Protein AF-A0A1R2BF36-F1 (afdb_monomer_lite)

InterPro domains:
  IPR012336 Thioredoxin-like fold [PF13905] (25-119)
  IPR013766 Thioredoxin domain [PS51352] (1-145)
  IPR036249 Thioredoxin-like superfamily [SSF52833] (6-122)

Secondary structure (DSSP, 8-state):
-HHHHTTPEEEETTEEEEHHHHTTSSEEEEEEE-TT-HHHHHHHHHHHHHHHHHTSSS--EEEEEEE--SSHHHHHHHHTT-SSEE--GGGHHHHHHHHHHTT--SSSEEEEE-TTS-EEES-HHHHHHHHGGGHHHHHHHHHH-S-----PPPPP-----------PPPPTT-B-TTSPBPEEES-HHHHHHHHHS---EE-TTT--EESS-EEEETTTTEEE-HHHHHHHHHSEE--SS--B-TTSPBPEEETTHHHHHHHHHS-SEEEBTTT--EEES-EEEETTTTEEE-HHHHHHHHHHGGGGGGSB-TTSPBPEEETTHHHHHHHHHS-S-EE-TTT--EE--S-EEE-SSSS-EE-HHHHHHHHHHTT-

pLDDT: mean 82.1, std 14.83, range [27.53, 98.31]

Radius of gyration: 24.71 Å; chains: 1; bounding box: 60×62×64 Å

Structure (mmCIF, N/CA/C/O backbone):
data_AF-A0A1R2BF36-F1
#
_entry.id   AF-A0A1R2BF36-F1
#
loop_
_atom_site.group_PDB
_atom_site.id
_atom_site.type_symbol
_atom_site.label_atom_id
_atom_site.label_alt_id
_atom_site.label_comp_id
_atom_site.label_asym_id
_atom_site.label_entity_id
_atom_site.label_seq_id
_atom_site.pdbx_PDB_ins_code
_atom_site.Cartn_x
_atom_site.Cartn_y
_atom_site.Cartn_z
_atom_site.occupancy
_atom_site.B_iso_or_equiv
_atom_site.auth_seq_id
_atom_site.auth_comp_id
_atom_site.auth_asym_id
_atom_site.auth_atom_id
_atom_site.pdbx_PDB_model_num
ATOM 1 N N . MET A 1 1 ? -17.066 10.406 21.889 1.00 80.62 1 MET A N 1
ATOM 2 C CA . MET A 1 1 ? -16.572 9.068 22.304 1.00 80.62 1 MET A CA 1
ATOM 3 C C . MET A 1 1 ? -17.564 7.944 22.048 1.00 80.62 1 MET A C 1
ATOM 5 O O . MET A 1 1 ? -17.141 6.925 21.523 1.00 80.62 1 MET A O 1
ATOM 9 N N . GLN A 1 2 ? -18.854 8.120 22.344 1.00 81.75 2 GLN A N 1
ATOM 10 C CA . GLN A 1 2 ? -19.883 7.108 22.057 1.00 81.75 2 GLN A CA 1
ATOM 11 C C . GLN A 1 2 ? -20.022 6.800 20.552 1.00 81.75 2 GLN A C 1
ATOM 13 O O . GLN A 1 2 ? -20.210 5.658 20.176 1.00 81.75 2 GLN A O 1
ATOM 18 N N . GLU A 1 3 ? -19.789 7.778 19.669 1.00 74.69 3 GLU A N 1
ATOM 19 C CA . GLU A 1 3 ? -19.689 7.534 18.214 1.00 74.69 3 GLU A CA 1
ATOM 20 C C . GLU A 1 3 ? -18.468 6.691 17.801 1.00 74.69 3 GLU A C 1
ATOM 22 O O . GLU A 1 3 ? -18.474 6.092 16.732 1.00 74.69 3 GLU A O 1
ATOM 27 N N . VAL A 1 4 ? -17.414 6.651 18.626 1.00 76.88 4 VAL A N 1
ATOM 28 C CA . VAL A 1 4 ? -16.172 5.917 18.327 1.00 76.88 4 VAL A CA 1
ATOM 29 C C . VAL A 1 4 ? -16.249 4.485 18.855 1.00 76.88 4 VAL A C 1
ATOM 31 O O . VAL A 1 4 ? -15.912 3.554 18.136 1.00 76.88 4 VAL A O 1
ATOM 34 N N . PHE A 1 5 ? -16.700 4.300 20.098 1.00 83.19 5 PHE A N 1
ATOM 35 C CA . PHE A 1 5 ? -16.707 2.992 20.770 1.00 83.19 5 PHE A CA 1
ATOM 36 C C . PHE A 1 5 ? -18.105 2.374 20.937 1.00 83.19 5 PHE A C 1
ATOM 38 O O . PHE A 1 5 ? -18.222 1.261 21.442 1.00 83.19 5 PHE A O 1
ATOM 45 N N . GLY A 1 6 ? -19.170 3.071 20.536 1.00 83.19 6 GLY A N 1
ATOM 46 C CA . GLY A 1 6 ? -20.541 2.674 20.852 1.00 83.19 6 GLY A CA 1
ATOM 47 C C . GLY A 1 6 ? -20.827 2.734 22.356 1.00 83.19 6 GLY A C 1
ATOM 48 O O . GLY A 1 6 ? -20.253 3.552 23.080 1.00 83.19 6 GLY A O 1
ATOM 49 N N . ASP A 1 7 ? -21.700 1.836 22.812 1.00 82.31 7 ASP A N 1
ATOM 50 C CA . ASP A 1 7 ? -22.064 1.646 24.225 1.00 82.31 7 ASP A CA 1
ATOM 51 C C . ASP A 1 7 ? -21.157 0.635 24.956 1.00 82.31 7 ASP A C 1
ATOM 53 O O . ASP A 1 7 ? -21.493 0.172 26.045 1.00 82.31 7 ASP A O 1
ATOM 57 N N . GLU A 1 8 ? -20.020 0.265 24.358 1.00 85.44 8 GLU A N 1
ATOM 58 C CA . GLU A 1 8 ? -19.093 -0.715 24.929 1.00 85.44 8 GLU A CA 1
ATOM 59 C C . GLU A 1 8 ? -18.432 -0.191 26.215 1.00 85.44 8 GLU A C 1
ATOM 61 O O . GLU A 1 8 ? -18.053 0.980 26.301 1.00 85.44 8 GLU A O 1
ATOM 66 N N . ASN A 1 9 ? -18.236 -1.060 27.209 1.00 89.56 9 ASN A N 1
ATOM 67 C CA . ASN A 1 9 ? -17.409 -0.733 28.371 1.00 89.56 9 ASN A CA 1
ATOM 68 C C . ASN A 1 9 ? -15.960 -1.132 28.087 1.00 89.56 9 ASN A C 1
ATOM 70 O O . ASN A 1 9 ? -15.680 -2.240 27.638 1.00 89.56 9 ASN A O 1
ATOM 74 N N . LEU A 1 10 ? -15.012 -0.244 28.383 1.00 95.00 10 LEU A N 1
ATOM 75 C CA . LEU A 1 10 ? -13.596 -0.586 28.301 1.00 95.00 10 LEU A CA 1
ATOM 76 C C . LEU A 1 10 ? -13.162 -1.332 29.563 1.00 95.00 10 LEU A C 1
ATOM 78 O O . LEU A 1 10 ? -13.678 -1.088 30.653 1.00 95.00 10 LEU A O 1
ATOM 82 N N . ILE A 1 11 ? -12.162 -2.197 29.432 1.00 95.88 11 ILE A N 1
ATOM 83 C CA . ILE A 1 11 ? -11.534 -2.878 30.568 1.00 95.88 11 ILE A CA 1
ATOM 84 C C . ILE A 1 11 ? -10.255 -2.158 30.992 1.00 95.88 11 ILE A C 1
ATOM 86 O O . ILE A 1 11 ? -9.569 -1.533 30.190 1.00 95.88 11 ILE A O 1
ATOM 90 N N . THR A 1 12 ? -9.931 -2.253 32.273 1.00 95.06 12 THR A N 1
ATOM 91 C CA . THR A 1 12 ? -8.694 -1.778 32.902 1.00 95.06 12 THR A CA 1
ATOM 92 C C . THR A 1 12 ? -8.139 -2.896 33.780 1.00 95.06 12 THR A C 1
ATOM 94 O O . THR A 1 12 ? -8.893 -3.762 34.223 1.00 95.06 12 THR A O 1
ATOM 97 N N . ASN A 1 13 ? -6.854 -2.846 34.132 1.00 90.69 13 ASN A N 1
ATOM 98 C CA . ASN A 1 13 ? -6.271 -3.821 35.065 1.00 90.69 13 ASN A CA 1
ATOM 99 C C . ASN A 1 13 ? -6.886 -3.785 36.485 1.00 90.69 13 ASN A C 1
ATOM 101 O O . ASN A 1 13 ? -6.589 -4.648 37.304 1.00 90.69 13 ASN A O 1
ATOM 105 N N . THR A 1 14 ? -7.747 -2.807 36.795 1.00 89.31 14 THR A N 1
ATOM 106 C CA . THR A 1 14 ? -8.406 -2.655 38.105 1.00 89.31 14 THR A CA 1
ATOM 107 C C . THR A 1 14 ? -9.937 -2.726 38.049 1.00 89.31 14 THR A C 1
ATOM 109 O O . THR A 1 14 ? -10.586 -2.463 39.059 1.00 89.31 14 THR A O 1
ATOM 112 N N . GLY A 1 15 ? -10.533 -3.035 36.893 1.00 91.44 15 GLY A N 1
ATOM 113 C CA . GLY A 1 15 ? -11.988 -3.043 36.700 1.00 91.44 15 GLY A CA 1
ATOM 114 C C . GLY A 1 15 ? -12.401 -2.501 35.334 1.00 91.44 15 GLY A C 1
ATOM 115 O O . GLY A 1 15 ? -11.681 -2.665 34.356 1.00 91.44 15 GLY A O 1
ATOM 116 N N . GLU A 1 16 ? -13.536 -1.815 35.254 1.00 92.50 16 GLU A N 1
ATOM 117 C CA . GLU A 1 16 ? -14.079 -1.282 33.998 1.00 92.50 16 GLU A CA 1
ATOM 118 C C . GLU A 1 16 ? -14.000 0.249 33.937 1.00 92.50 16 GLU A C 1
ATOM 120 O O . GLU A 1 16 ? -14.067 0.939 34.957 1.00 92.50 16 GLU A O 1
ATOM 125 N N . LEU A 1 17 ? -13.898 0.785 32.720 1.00 92.12 17 LEU A N 1
ATOM 126 C CA . LEU A 1 17 ? -13.953 2.209 32.414 1.00 92.12 17 LEU A CA 1
ATOM 127 C C . LEU A 1 17 ? -15.080 2.466 31.411 1.00 92.12 17 LEU A C 1
ATOM 129 O O . LEU A 1 17 ? -15.080 1.942 30.297 1.00 92.12 17 LEU A O 1
ATOM 133 N N . LYS A 1 18 ? -16.028 3.330 31.779 1.00 92.06 18 LYS A N 1
ATOM 134 C CA . LYS A 1 18 ? -17.110 3.725 30.871 1.00 92.06 18 LYS A CA 1
ATOM 135 C C . LYS A 1 18 ? -16.559 4.625 29.768 1.00 92.06 18 LYS A C 1
ATOM 137 O O . LYS A 1 18 ? -15.831 5.575 30.051 1.00 92.06 18 LYS A O 1
ATOM 142 N N . VAL A 1 19 ? -16.982 4.415 28.521 1.00 88.62 19 VAL A N 1
ATOM 143 C CA . VAL A 1 19 ? -16.569 5.246 27.369 1.00 88.62 19 VAL A CA 1
ATOM 144 C C . VAL A 1 19 ? -16.851 6.736 27.585 1.00 88.62 19 VAL A C 1
ATOM 146 O O . VAL A 1 19 ? -16.070 7.584 27.155 1.00 88.62 19 VAL A O 1
ATOM 149 N N . ALA A 1 20 ? -17.923 7.082 28.305 1.00 87.00 20 ALA A N 1
ATOM 150 C CA . ALA A 1 20 ? -18.223 8.468 28.663 1.00 87.00 20 ALA A CA 1
ATOM 151 C C . ALA A 1 20 ? -17.092 9.132 29.477 1.00 87.00 20 ALA A C 1
ATOM 153 O O . ALA A 1 20 ? -16.795 10.311 29.264 1.00 87.00 20 ALA A O 1
ATOM 154 N N . ASP A 1 21 ? -16.417 8.372 30.347 1.00 89.44 21 ASP A N 1
ATOM 155 C CA . ASP A 1 21 ? -15.336 8.861 31.206 1.00 89.44 21 ASP A CA 1
ATOM 156 C C . ASP A 1 21 ? -14.042 9.149 30.435 1.00 89.44 21 ASP A C 1
ATOM 158 O O . ASP A 1 21 ? -13.232 9.951 30.902 1.00 89.44 21 ASP A O 1
ATOM 162 N N . LEU A 1 22 ? -13.868 8.597 29.225 1.00 88.50 22 LEU A N 1
ATOM 163 C CA . LEU A 1 22 ? -12.751 8.959 28.343 1.00 88.50 22 LEU A CA 1
ATOM 164 C C . LEU A 1 22 ? -12.736 10.458 28.036 1.00 88.50 22 LEU A C 1
ATOM 166 O O . LEU A 1 22 ? -11.665 11.053 27.924 1.00 88.50 22 LEU A O 1
ATOM 170 N N . SER A 1 23 ? -13.916 11.079 27.965 1.00 84.19 23 SER A N 1
ATOM 171 C CA . SER A 1 23 ? -14.084 12.496 27.628 1.00 84.19 23 SER A CA 1
ATOM 172 C C . SER A 1 23 ? -13.506 13.449 28.682 1.00 84.19 23 SER A C 1
ATOM 174 O O . SER A 1 23 ? -13.351 14.635 28.401 1.00 84.19 23 SER A O 1
ATOM 176 N N . LYS A 1 24 ? -13.179 12.946 29.883 1.00 86.75 24 LYS A N 1
ATOM 177 C CA . LYS A 1 24 ? -12.515 13.707 30.956 1.00 86.75 24 LYS A CA 1
ATOM 178 C C . LYS A 1 24 ? -11.027 13.949 30.675 1.00 86.75 24 LYS A C 1
ATOM 180 O O . LYS A 1 24 ? -10.422 14.799 31.322 1.00 86.75 24 LYS A O 1
ATOM 185 N N . ASN A 1 25 ? -10.437 13.209 29.735 1.00 88.75 25 ASN A N 1
ATOM 186 C CA . ASN A 1 25 ? -9.032 13.343 29.358 1.00 88.75 25 ASN A CA 1
ATOM 187 C C . ASN A 1 25 ? -8.884 14.375 28.235 1.00 88.75 25 ASN A C 1
ATOM 189 O O . ASN A 1 25 ? -9.739 14.476 27.353 1.00 88.75 25 ASN A O 1
ATOM 193 N N . LYS A 1 26 ? -7.780 15.130 28.247 1.00 85.06 26 LYS A N 1
ATOM 194 C CA . LYS A 1 26 ? -7.520 16.166 27.233 1.00 85.06 26 LYS A CA 1
ATOM 195 C C . LYS A 1 26 ? -7.239 15.556 25.864 1.00 85.06 26 LYS A C 1
ATOM 197 O O . LYS A 1 26 ? -7.651 16.099 24.842 1.00 85.06 26 LYS A O 1
ATOM 202 N N . VAL A 1 27 ? -6.538 14.428 25.861 1.00 92.62 27 VAL A N 1
ATOM 203 C CA . VAL A 1 27 ? -6.178 13.672 24.662 1.00 92.62 27 VAL A CA 1
ATOM 204 C C . VAL A 1 27 ? -6.366 12.182 24.917 1.00 92.62 27 VAL A C 1
ATOM 206 O O . VAL A 1 27 ? -6.165 11.699 26.035 1.00 92.62 27 VAL A O 1
ATOM 209 N N . ILE A 1 28 ? -6.767 11.456 23.878 1.00 96.06 28 ILE A N 1
ATOM 210 C CA . ILE A 1 28 ? -6.988 10.011 23.927 1.00 96.06 28 ILE A CA 1
ATOM 211 C C . ILE A 1 28 ? -6.130 9.366 22.839 1.00 96.06 28 ILE A C 1
ATOM 213 O O . ILE A 1 28 ? -6.167 9.793 21.686 1.00 96.06 28 ILE A O 1
ATOM 217 N N . GLY A 1 29 ? -5.344 8.355 23.197 1.00 97.12 29 GLY A N 1
ATOM 218 C CA . GLY A 1 29 ? -4.545 7.569 22.261 1.00 97.12 29 GLY A CA 1
ATOM 219 C C . GLY A 1 29 ? -5.202 6.227 21.954 1.00 97.12 29 GLY A C 1
ATOM 220 O O . GLY A 1 29 ? -5.371 5.410 22.849 1.00 97.12 29 GLY A O 1
ATOM 221 N N . LEU A 1 30 ? -5.533 5.965 20.696 1.00 97.38 30 LEU A N 1
ATOM 222 C CA . LEU A 1 30 ? -5.963 4.654 20.218 1.00 97.38 30 LEU A CA 1
ATOM 223 C C . LEU A 1 30 ? -4.724 3.849 19.835 1.00 97.38 30 LEU A C 1
ATOM 225 O O . LEU A 1 30 ? -4.050 4.176 18.854 1.00 97.38 30 LEU A O 1
ATOM 229 N N . TYR A 1 31 ? -4.394 2.835 20.632 1.00 98.31 31 TYR A N 1
ATOM 230 C CA . TYR A 1 31 ? -3.171 2.061 20.470 1.00 98.31 31 TYR A CA 1
ATOM 231 C C . TYR A 1 31 ? -3.459 0.683 19.875 1.00 98.31 31 TYR A C 1
ATOM 233 O O . TYR A 1 31 ? -3.862 -0.243 20.575 1.00 98.31 31 TYR A O 1
ATOM 241 N N . PHE A 1 32 ? -3.219 0.553 18.574 1.00 95.88 32 PHE A N 1
ATOM 242 C CA . PHE A 1 32 ? -3.394 -0.677 17.812 1.00 95.88 32 PHE A CA 1
ATOM 243 C C . PHE A 1 32 ? -2.114 -1.499 17.877 1.00 95.88 32 PHE A C 1
ATOM 245 O O . PHE A 1 32 ? -1.063 -1.078 17.377 1.00 95.88 32 PHE A O 1
ATOM 252 N N . THR A 1 33 ? -2.177 -2.664 18.516 1.00 94.88 33 THR A N 1
ATOM 253 C CA . THR A 1 33 ? -0.985 -3.475 18.768 1.00 94.88 33 THR A CA 1
ATOM 254 C C . THR A 1 33 ? -1.318 -4.949 18.976 1.00 94.88 33 THR A C 1
ATOM 256 O O . THR A 1 33 ? -2.483 -5.324 19.082 1.00 94.88 33 THR A O 1
ATOM 259 N N . ALA A 1 34 ? -0.291 -5.796 19.017 1.00 89.94 34 ALA A N 1
ATOM 260 C CA . ALA A 1 34 ? -0.432 -7.207 19.354 1.00 89.94 34 ALA A CA 1
ATOM 261 C C . ALA A 1 34 ? 0.842 -7.741 20.008 1.00 89.94 34 ALA A C 1
ATOM 263 O O . ALA A 1 34 ? 1.951 -7.349 19.630 1.00 89.94 34 ALA A O 1
ATOM 264 N N . HIS A 1 35 ? 0.704 -8.678 20.939 1.00 86.19 35 HIS A N 1
ATOM 265 C CA . HIS A 1 35 ? 1.839 -9.269 21.638 1.00 86.19 35 HIS A CA 1
ATOM 266 C C . HIS A 1 35 ? 2.760 -10.037 20.688 1.00 86.19 35 HIS A C 1
ATOM 268 O O . HIS A 1 35 ? 3.984 -9.938 20.778 1.00 86.19 35 HIS A O 1
ATOM 274 N N . TRP A 1 36 ? 2.193 -10.769 19.724 1.00 79.44 36 TRP A N 1
ATOM 275 C CA . TRP A 1 36 ? 2.966 -11.563 18.760 1.00 79.44 36 TRP A CA 1
ATOM 276 C C . TRP A 1 36 ? 3.844 -10.702 17.835 1.00 79.44 36 TRP A C 1
ATOM 278 O O . TRP A 1 36 ? 4.826 -11.197 17.278 1.00 79.44 36 TRP A O 1
ATOM 288 N N . CYS A 1 37 ? 3.548 -9.406 17.709 1.00 72.75 37 CYS A N 1
ATOM 289 C CA . CYS A 1 37 ? 4.240 -8.463 16.837 1.00 72.75 37 CYS A CA 1
ATOM 290 C C . CYS A 1 37 ? 5.563 -7.963 17.471 1.00 72.75 37 CYS A C 1
ATOM 292 O O . CYS A 1 37 ? 5.554 -7.265 18.485 1.00 72.75 37 CYS A O 1
ATOM 294 N N . PRO A 1 38 ? 6.742 -8.256 16.885 1.00 68.38 38 PRO A N 1
ATOM 295 C CA . PRO A 1 38 ? 8.023 -7.819 17.447 1.00 68.38 38 PRO A CA 1
ATOM 296 C C . PRO A 1 38 ? 8.196 -6.295 17.605 1.00 68.38 38 PRO A C 1
ATOM 298 O O . PRO A 1 38 ? 8.570 -5.876 18.701 1.00 68.38 38 PRO A O 1
ATOM 301 N N . PRO A 1 39 ? 7.899 -5.436 16.600 1.00 60.94 39 PRO A N 1
ATOM 302 C CA . PRO A 1 39 ? 8.053 -3.989 16.779 1.00 60.94 39 PRO A CA 1
ATOM 303 C C . PRO A 1 39 ? 7.079 -3.415 17.821 1.00 60.94 39 PRO A C 1
ATOM 305 O O . PRO A 1 39 ? 7.366 -2.378 18.418 1.00 60.94 39 PRO A O 1
ATOM 308 N N . CYS A 1 40 ? 5.960 -4.099 18.077 1.00 80.31 40 CYS A N 1
ATOM 309 C CA . CYS A 1 40 ? 4.990 -3.760 19.113 1.00 80.31 40 CYS A CA 1
ATOM 310 C C . CYS A 1 40 ? 5.592 -3.902 20.513 1.00 80.31 40 CYS A C 1
ATOM 312 O O . CYS A 1 40 ? 5.573 -2.953 21.298 1.00 80.31 40 CYS A O 1
ATOM 314 N N . ARG A 1 41 ? 6.229 -5.047 20.789 1.00 85.44 41 ARG A N 1
ATOM 315 C CA . ARG A 1 41 ? 6.920 -5.300 22.063 1.00 85.44 41 ARG A CA 1
ATOM 316 C C . ARG A 1 41 ? 8.063 -4.317 22.327 1.00 85.44 41 ARG A C 1
ATOM 318 O O . ARG A 1 41 ? 8.342 -4.018 23.479 1.00 85.44 41 ARG A O 1
ATOM 325 N N . THR A 1 42 ? 8.687 -3.764 21.286 1.00 82.62 42 THR A N 1
ATOM 326 C CA . THR A 1 42 ? 9.702 -2.706 21.440 1.00 82.62 42 THR A CA 1
ATOM 327 C C . THR A 1 42 ? 9.092 -1.334 21.742 1.00 82.62 42 THR A C 1
ATOM 329 O O . THR A 1 42 ? 9.672 -0.557 22.497 1.00 82.62 42 THR A O 1
ATOM 332 N N . PHE A 1 43 ? 7.938 -1.005 21.158 1.00 88.81 43 PHE A N 1
ATOM 333 C CA . PHE A 1 43 ? 7.319 0.312 21.324 1.00 88.81 43 PHE A CA 1
ATOM 334 C C . PHE A 1 43 ? 6.548 0.456 22.646 1.00 88.81 43 PHE A C 1
ATOM 336 O O . PHE A 1 43 ? 6.634 1.505 23.287 1.00 88.81 43 PHE A O 1
ATOM 343 N N . THR A 1 44 ? 5.847 -0.592 23.086 1.00 93.50 44 THR A N 1
ATOM 344 C CA . THR A 1 44 ? 4.991 -0.563 24.286 1.00 93.50 44 THR A CA 1
ATOM 345 C C . THR A 1 44 ? 5.706 -0.073 25.552 1.00 93.50 44 THR A C 1
ATOM 347 O O . THR A 1 44 ? 5.173 0.843 26.178 1.00 93.50 44 THR A O 1
ATOM 350 N N . PRO A 1 45 ? 6.921 -0.536 25.915 1.00 93.19 45 PRO A N 1
ATOM 351 C CA . PRO A 1 45 ? 7.620 -0.037 27.104 1.00 93.19 45 PRO A CA 1
ATOM 352 C C . PRO A 1 45 ? 7.870 1.477 27.078 1.00 93.19 45 PRO A C 1
ATOM 354 O O . PRO A 1 45 ? 7.741 2.159 28.096 1.00 93.19 45 PRO A O 1
ATOM 357 N N . ARG A 1 46 ? 8.173 2.035 25.898 1.00 91.75 46 ARG A N 1
ATOM 358 C CA . ARG A 1 46 ? 8.376 3.480 25.728 1.00 91.75 46 ARG A CA 1
ATOM 359 C C . ARG A 1 46 ? 7.069 4.248 25.904 1.00 91.75 46 ARG A C 1
ATOM 361 O O . ARG A 1 46 ? 7.060 5.294 26.550 1.00 91.75 46 ARG A O 1
ATOM 368 N N . LEU A 1 47 ? 5.973 3.717 25.363 1.00 95.38 47 LEU A N 1
ATOM 369 C CA . LEU A 1 47 ? 4.649 4.310 25.520 1.00 95.38 47 LEU A CA 1
ATOM 370 C C . LEU A 1 47 ? 4.167 4.248 26.980 1.00 95.38 47 LEU A C 1
ATOM 372 O O . LEU A 1 47 ? 3.617 5.227 27.478 1.00 95.38 47 LEU A O 1
ATOM 376 N N . ILE A 1 48 ? 4.453 3.156 27.699 1.00 96.06 48 ILE A N 1
ATOM 377 C CA . ILE A 1 48 ? 4.187 3.025 29.142 1.00 96.06 48 ILE A CA 1
ATOM 378 C C . ILE A 1 48 ? 4.920 4.117 29.926 1.00 96.06 48 ILE A C 1
ATOM 380 O O . ILE A 1 48 ? 4.314 4.783 30.767 1.00 96.06 48 ILE A O 1
ATOM 384 N N . GLN A 1 49 ? 6.212 4.328 29.649 1.00 93.12 49 GLN A N 1
ATOM 385 C CA . GLN A 1 49 ? 6.992 5.359 30.335 1.00 93.12 49 GLN A CA 1
ATOM 386 C C . GLN A 1 49 ? 6.431 6.761 30.070 1.00 93.12 49 GLN A C 1
ATOM 388 O O . GLN A 1 49 ? 6.296 7.556 31.001 1.00 93.12 49 GLN A O 1
ATOM 393 N N . LEU A 1 50 ? 6.069 7.051 28.817 1.00 94.12 50 LEU A N 1
ATOM 394 C CA . LEU A 1 50 ? 5.435 8.310 28.442 1.00 94.12 50 LEU A CA 1
ATOM 395 C C . LEU A 1 50 ? 4.133 8.534 29.217 1.00 94.12 50 LEU A C 1
ATOM 397 O O . LEU A 1 50 ? 3.955 9.588 29.823 1.00 94.12 50 LEU A O 1
ATOM 401 N N . TYR A 1 51 ? 3.247 7.537 29.219 1.00 95.44 51 TYR A N 1
ATOM 402 C CA . TYR A 1 51 ? 1.950 7.608 29.883 1.00 95.44 51 TYR A CA 1
ATOM 403 C C . TYR A 1 51 ? 2.099 7.875 31.385 1.00 95.44 51 TYR A C 1
ATOM 405 O O . TYR A 1 51 ? 1.458 8.778 31.924 1.00 95.44 51 TYR A O 1
ATOM 413 N N . LYS A 1 52 ? 2.996 7.139 32.055 1.00 94.00 52 LYS A N 1
ATOM 414 C CA . LYS A 1 52 ? 3.283 7.329 33.485 1.00 94.00 52 LYS A CA 1
ATOM 415 C C . LYS A 1 52 ? 3.827 8.728 33.775 1.00 94.00 52 LYS A C 1
ATOM 417 O O . LYS A 1 52 ? 3.384 9.366 34.725 1.00 94.00 52 LYS A O 1
ATOM 422 N N . ASN A 1 53 ? 4.748 9.223 32.948 1.00 91.19 53 ASN A N 1
ATOM 423 C CA . ASN A 1 53 ? 5.327 10.556 33.119 1.00 91.19 53 ASN A CA 1
ATOM 424 C C . ASN A 1 53 ? 4.275 11.658 32.932 1.00 91.19 53 ASN A C 1
ATOM 426 O O . ASN A 1 53 ? 4.158 12.543 33.782 1.00 91.19 53 ASN A O 1
ATOM 430 N N . ALA A 1 54 ? 3.487 11.577 31.858 1.00 90.94 54 ALA A N 1
ATOM 431 C CA . ALA A 1 54 ? 2.462 12.562 31.526 1.00 90.94 54 ALA A CA 1
ATOM 432 C C . ALA A 1 54 ? 1.361 12.642 32.594 1.00 90.94 54 ALA A C 1
ATOM 434 O O . ALA A 1 54 ? 0.915 13.731 32.944 1.00 90.94 54 ALA A O 1
ATOM 435 N N . ASN A 1 55 ? 0.974 11.499 33.166 1.00 93.06 55 ASN A N 1
ATOM 436 C CA . ASN A 1 55 ? -0.077 11.418 34.179 1.00 93.06 55 ASN A CA 1
ATOM 437 C C . ASN A 1 55 ? 0.433 11.514 35.631 1.00 93.06 55 ASN A C 1
ATOM 439 O O . ASN A 1 55 ? -0.352 11.343 36.560 1.00 93.06 55 ASN A O 1
ATOM 443 N N . SER A 1 56 ? 1.721 11.804 35.850 1.00 91.19 56 SER A N 1
ATOM 444 C CA . SER A 1 56 ? 2.347 11.801 37.186 1.00 91.19 56 SER A CA 1
ATOM 445 C C . SER A 1 56 ? 1.772 12.833 38.166 1.00 91.19 56 SER A C 1
ATOM 447 O O . SER A 1 56 ? 1.780 12.599 39.373 1.00 91.19 56 SER A O 1
ATOM 449 N N . ARG A 1 57 ? 1.279 13.974 37.666 1.00 85.31 57 ARG A N 1
ATOM 450 C CA . ARG A 1 57 ? 0.675 15.047 38.484 1.00 85.31 57 ARG A CA 1
ATOM 451 C C . ARG A 1 57 ? -0.849 15.054 38.412 1.00 85.31 57 ARG A C 1
ATOM 453 O O . ARG A 1 57 ? -1.519 15.264 39.415 1.00 85.31 57 ARG A O 1
ATOM 460 N N . SER A 1 58 ? -1.387 14.854 37.216 1.00 85.62 58 SER A N 1
ATOM 461 C CA . SER A 1 58 ? -2.818 14.877 36.917 1.00 85.62 58 SER A CA 1
ATOM 462 C C . SER A 1 58 ? -3.074 14.052 35.664 1.00 85.62 58 SER A C 1
ATOM 464 O O . SER A 1 58 ? -2.252 14.086 34.749 1.00 85.62 58 SER A O 1
ATOM 466 N N . LYS A 1 59 ? -4.212 13.358 35.586 1.00 86.94 59 LYS A N 1
ATOM 467 C CA . LYS A 1 59 ? -4.548 12.538 34.419 1.00 86.94 59 LYS A CA 1
ATOM 468 C C . LYS A 1 59 ? -4.914 13.430 33.224 1.00 86.94 59 LYS A C 1
ATOM 470 O O . LYS A 1 59 ? -5.967 14.059 33.223 1.00 86.94 59 LYS A O 1
ATOM 475 N N . VAL A 1 60 ? -4.015 13.524 32.245 1.00 88.12 60 VAL A N 1
ATOM 476 C CA . VAL A 1 60 ? -4.150 14.378 31.047 1.00 88.12 60 VAL A CA 1
ATOM 477 C C . VAL A 1 60 ? -4.366 13.571 29.771 1.00 88.12 60 VAL A C 1
ATOM 479 O O . VAL A 1 60 ? -5.041 14.050 28.859 1.00 88.12 60 VAL A O 1
ATOM 482 N N . ILE A 1 61 ? -3.828 12.353 29.724 1.00 93.94 61 ILE A N 1
ATOM 483 C CA . ILE A 1 61 ? -3.932 11.432 28.596 1.00 93.94 61 ILE A CA 1
ATOM 484 C C . ILE A 1 61 ? -4.525 10.105 29.059 1.00 93.94 61 ILE A C 1
ATOM 486 O O . ILE A 1 61 ? -4.130 9.570 30.095 1.00 93.94 61 ILE A O 1
ATOM 490 N N . GLU A 1 62 ? -5.434 9.557 28.260 1.00 95.69 62 GLU A N 1
ATOM 491 C CA . GLU A 1 62 ? -5.834 8.153 28.352 1.00 95.69 62 GLU A CA 1
ATOM 492 C C . GLU A 1 62 ? -5.420 7.413 27.082 1.00 95.69 62 GLU A C 1
ATOM 494 O O . GLU A 1 62 ? -5.418 7.994 25.997 1.00 95.69 62 GLU A O 1
ATOM 499 N N . ILE A 1 63 ? -5.058 6.140 27.209 1.00 97.56 63 ILE A N 1
ATOM 500 C CA . ILE A 1 63 ? -4.777 5.271 26.068 1.00 97.56 63 ILE A CA 1
ATOM 501 C C . ILE A 1 63 ? -5.782 4.118 26.078 1.00 97.56 63 ILE A C 1
ATOM 503 O O . ILE A 1 63 ? -6.123 3.571 27.122 1.00 97.56 63 ILE A O 1
ATOM 507 N N . VAL A 1 64 ? -6.284 3.762 24.901 1.00 97.75 64 VAL A N 1
ATOM 508 C CA . VAL A 1 64 ? -7.155 2.606 24.705 1.00 97.75 64 VAL A CA 1
ATOM 509 C C . VAL A 1 64 ? -6.419 1.610 23.824 1.00 97.75 64 VAL A C 1
ATOM 511 O O . VAL A 1 64 ? -6.166 1.869 22.647 1.00 97.75 64 VAL A O 1
ATOM 514 N N . PHE A 1 65 ? -6.052 0.478 24.410 1.00 98.12 65 PHE A N 1
ATOM 515 C CA . PHE A 1 65 ? -5.477 -0.658 23.712 1.00 98.12 65 PHE A CA 1
ATOM 516 C C . PHE A 1 65 ? -6.541 -1.337 22.842 1.00 98.12 65 PHE A C 1
ATOM 518 O O . PHE A 1 65 ? -7.594 -1.761 23.319 1.00 98.12 65 PHE A O 1
ATOM 525 N N . ILE A 1 66 ? -6.238 -1.443 21.552 1.00 97.06 66 ILE A N 1
ATOM 526 C CA . ILE A 1 66 ? -7.039 -2.125 20.543 1.00 97.06 66 ILE A CA 1
ATOM 527 C C . ILE A 1 66 ? -6.215 -3.319 20.060 1.00 97.06 66 ILE A C 1
ATOM 529 O O . ILE A 1 66 ? -5.227 -3.169 19.334 1.00 97.06 66 ILE A O 1
ATOM 533 N N . SER A 1 67 ? -6.588 -4.508 20.532 1.00 95.75 67 SER A N 1
ATOM 534 C CA . SER A 1 67 ? -5.806 -5.725 20.321 1.00 95.75 67 SER A CA 1
ATOM 535 C C . SER A 1 67 ? -6.016 -6.329 18.939 1.00 95.75 67 SER A C 1
ATOM 537 O O . SER A 1 67 ? -7.144 -6.527 18.493 1.00 95.75 67 SER A O 1
ATOM 539 N N . PHE A 1 68 ? -4.901 -6.663 18.290 1.00 89.38 68 PHE A N 1
ATOM 540 C CA . PHE A 1 68 ? -4.822 -7.480 17.075 1.00 89.38 68 PHE A CA 1
ATOM 541 C C . PHE A 1 68 ? -4.277 -8.892 17.406 1.00 89.38 68 PHE A C 1
ATOM 543 O O . PHE A 1 68 ? -3.772 -9.612 16.535 1.00 89.38 68 PHE A O 1
ATOM 550 N N . ASP A 1 69 ? -4.322 -9.295 18.682 1.00 90.06 69 ASP A N 1
ATOM 551 C CA . ASP A 1 69 ? -3.971 -10.646 19.118 1.00 90.06 69 ASP A CA 1
ATOM 552 C C . ASP A 1 69 ? -5.019 -11.672 18.676 1.00 90.06 69 ASP A C 1
ATOM 554 O O . ASP A 1 69 ? -6.210 -11.394 18.510 1.00 90.06 69 ASP A O 1
ATOM 558 N N . ARG A 1 70 ? -4.553 -12.898 18.438 1.00 88.06 70 ARG A N 1
ATOM 559 C CA . ARG A 1 70 ? -5.362 -13.950 17.807 1.00 88.06 70 ARG A CA 1
ATOM 560 C C . ARG A 1 70 ? -6.224 -14.719 18.798 1.00 88.06 70 ARG A C 1
ATOM 562 O O . ARG A 1 70 ? -7.241 -15.269 18.380 1.00 88.06 70 ARG A O 1
ATOM 569 N N . ASP A 1 71 ? -5.885 -14.660 20.082 1.00 92.50 71 ASP A N 1
ATOM 570 C CA . ASP A 1 71 ? -6.535 -15.322 21.219 1.00 92.50 71 ASP A CA 1
ATOM 571 C C . ASP A 1 71 ? -6.568 -14.386 22.448 1.00 92.50 71 ASP A C 1
ATOM 573 O O . ASP A 1 71 ? -5.783 -13.439 22.547 1.00 92.50 71 ASP A O 1
ATOM 577 N N . SER A 1 72 ? -7.522 -14.620 23.354 1.00 92.62 72 SER A N 1
ATOM 578 C CA . SER A 1 72 ? -7.762 -13.765 24.524 1.00 92.62 72 SER A CA 1
ATOM 579 C C . SER A 1 72 ? -6.669 -13.875 25.579 1.00 92.62 72 SER A C 1
ATOM 581 O O . SER A 1 72 ? -6.390 -12.904 26.268 1.00 92.62 72 SER A O 1
ATOM 583 N N . GLU A 1 73 ? -6.053 -15.049 25.720 1.00 94.38 73 GLU A N 1
ATOM 584 C CA . GLU A 1 73 ? -5.005 -15.296 26.713 1.00 94.38 73 GLU A CA 1
ATOM 585 C C . GLU A 1 73 ? -3.763 -14.456 26.405 1.00 94.38 73 GLU A C 1
ATOM 587 O O . GLU A 1 73 ? -3.263 -13.735 27.265 1.00 94.38 73 GLU A O 1
ATOM 592 N N . THR A 1 74 ? -3.327 -14.458 25.145 1.00 91.06 74 THR A N 1
ATOM 593 C CA . THR A 1 74 ? -2.206 -13.641 24.674 1.00 91.06 74 THR A CA 1
ATOM 594 C C . THR A 1 74 ? -2.483 -12.145 24.828 1.00 91.06 74 THR A C 1
ATOM 596 O O . THR A 1 74 ? -1.591 -11.397 25.229 1.00 91.06 74 THR A O 1
ATOM 599 N N . MET A 1 75 ? -3.714 -11.709 24.538 1.00 94.56 75 MET A N 1
ATOM 600 C CA . MET A 1 75 ? -4.137 -10.320 24.740 1.00 94.56 75 MET A CA 1
ATOM 601 C C . MET A 1 75 ? -4.067 -9.927 26.220 1.00 94.56 75 MET A C 1
ATOM 603 O O . MET A 1 75 ? -3.457 -8.910 26.544 1.00 94.56 75 MET A O 1
ATOM 607 N N . ASN A 1 76 ? -4.637 -10.750 27.105 1.00 93.31 76 ASN A N 1
ATOM 608 C CA . ASN A 1 76 ? -4.691 -10.487 28.541 1.00 93.31 76 ASN A CA 1
ATOM 609 C C . ASN A 1 76 ? -3.286 -10.414 29.147 1.00 93.31 76 ASN A C 1
ATOM 611 O O . ASN A 1 76 ? -2.962 -9.421 29.791 1.00 93.31 76 ASN A O 1
ATOM 615 N N . ASN A 1 77 ? -2.426 -11.396 28.856 1.00 93.69 77 ASN A N 1
ATOM 616 C CA . ASN A 1 77 ? -1.044 -11.417 29.346 1.00 93.69 77 ASN A CA 1
ATOM 617 C C . ASN A 1 77 ? -0.271 -10.156 28.934 1.00 93.69 77 ASN A C 1
ATOM 619 O O . ASN A 1 77 ? 0.523 -9.624 29.701 1.00 93.69 77 ASN A O 1
ATOM 623 N N . TYR A 1 78 ? -0.505 -9.652 27.720 1.00 93.81 78 TYR A N 1
ATOM 624 C CA . TYR A 1 78 ? 0.150 -8.431 27.258 1.00 93.81 78 TYR A CA 1
ATOM 625 C C . TYR A 1 78 ? -0.454 -7.162 27.864 1.00 93.81 78 TYR A C 1
ATOM 627 O O . TYR A 1 78 ? 0.254 -6.185 28.115 1.00 93.81 78 TYR A O 1
ATOM 635 N N . PHE A 1 79 ? -1.763 -7.172 28.105 1.00 96.56 79 PHE A N 1
ATOM 636 C CA . PHE A 1 79 ? -2.488 -6.068 28.719 1.00 96.56 79 PHE A CA 1
ATOM 637 C C . PHE A 1 79 ? -2.130 -5.864 30.199 1.00 96.56 79 PHE A C 1
ATOM 639 O O . PHE A 1 79 ? -2.124 -4.722 30.662 1.00 96.56 79 PHE A O 1
ATOM 646 N N . GLU A 1 80 ? -1.739 -6.918 30.921 1.00 95.00 80 GLU A N 1
ATOM 647 C CA . GLU A 1 80 ? -1.269 -6.827 32.315 1.00 95.00 80 GLU A CA 1
ATOM 648 C C . GLU A 1 80 ? -0.092 -5.848 32.489 1.00 95.00 80 GLU A C 1
ATOM 650 O O . GLU A 1 80 ? 0.041 -5.194 33.526 1.00 95.00 80 GLU A O 1
ATOM 655 N N . GLU A 1 81 ? 0.741 -5.674 31.459 1.00 92.25 81 GLU A N 1
ATOM 656 C CA . GLU A 1 81 ? 1.867 -4.734 31.481 1.00 92.25 81 GLU A CA 1
ATOM 657 C C . GLU A 1 81 ? 1.438 -3.265 31.275 1.00 92.25 81 GLU A C 1
ATOM 659 O O . GLU A 1 81 ? 2.208 -2.334 31.542 1.00 92.25 81 GLU A O 1
ATOM 664 N N . MET A 1 82 ? 0.219 -3.029 30.779 1.00 96.31 82 MET A N 1
ATOM 665 C CA . MET A 1 82 ? -0.238 -1.728 30.293 1.00 96.31 82 MET A CA 1
ATOM 666 C C . MET A 1 82 ? -1.042 -0.950 31.355 1.00 96.31 82 MET A C 1
ATOM 668 O O . MET A 1 82 ? -2.047 -1.435 31.861 1.00 96.31 82 MET A O 1
ATOM 672 N N . PRO A 1 83 ? -0.678 0.303 31.693 1.00 96.06 83 PRO A N 1
ATOM 673 C CA . PRO A 1 83 ? -1.332 1.078 32.758 1.00 96.06 83 PRO A CA 1
ATOM 674 C C . PRO A 1 83 ? -2.607 1.830 32.309 1.00 96.06 83 PRO A C 1
ATOM 676 O O . PRO A 1 83 ? -2.986 2.826 32.933 1.00 96.06 83 PRO A O 1
ATOM 679 N N . TRP A 1 84 ? -3.228 1.412 31.206 1.00 96.94 84 TRP A N 1
ATOM 680 C CA . TRP A 1 84 ? -4.321 2.119 30.528 1.00 96.94 84 TRP A CA 1
ATOM 681 C C . TRP A 1 84 ? -5.492 1.179 30.204 1.00 96.94 84 TRP A C 1
ATOM 683 O O . TRP A 1 84 ? -5.491 0.028 30.633 1.00 96.94 84 TRP A O 1
ATOM 693 N N . ALA A 1 85 ? -6.521 1.666 29.506 1.00 97.12 85 ALA A N 1
ATOM 694 C CA . ALA A 1 85 ? -7.722 0.885 29.197 1.00 97.12 85 ALA A CA 1
ATOM 695 C C . ALA A 1 85 ? -7.568 0.032 27.922 1.00 97.12 85 ALA A C 1
ATOM 697 O O . ALA A 1 85 ? -6.683 0.285 27.109 1.00 97.12 85 ALA A O 1
ATOM 698 N N . ALA A 1 86 ? -8.448 -0.945 27.702 1.00 97.44 86 ALA A N 1
ATOM 699 C CA . ALA A 1 86 ? -8.524 -1.726 26.467 1.00 97.44 86 ALA A CA 1
ATOM 700 C C . ALA A 1 86 ? -9.968 -1.968 26.018 1.00 97.44 86 ALA A C 1
ATOM 702 O O . ALA A 1 86 ? -10.889 -2.010 26.835 1.00 97.44 86 ALA A O 1
ATOM 703 N N . VAL A 1 87 ? -10.152 -2.172 24.714 1.00 96.25 87 VAL A N 1
ATOM 704 C CA . VAL A 1 87 ? -11.394 -2.750 24.186 1.00 96.25 87 VAL A CA 1
ATOM 705 C C . VAL A 1 87 ? -11.447 -4.228 24.601 1.00 96.25 87 VAL A C 1
ATOM 707 O O . VAL A 1 87 ? -10.454 -4.936 24.396 1.00 96.25 87 VAL A O 1
ATOM 710 N N . PRO A 1 88 ? -12.560 -4.718 25.182 1.00 94.38 88 PRO A N 1
ATOM 711 C CA . PRO A 1 88 ? -12.686 -6.119 25.564 1.00 94.38 88 PRO A CA 1
ATOM 712 C C . PRO A 1 88 ? -12.447 -7.049 24.377 1.00 94.38 88 PRO A C 1
ATOM 714 O O . PRO A 1 88 ? -12.972 -6.837 23.284 1.00 94.38 88 PRO A O 1
ATOM 717 N N . TYR A 1 89 ? -11.706 -8.134 24.601 1.00 90.25 89 TYR A N 1
ATOM 718 C CA . TYR A 1 89 ? -11.401 -9.097 23.542 1.00 90.25 89 TYR A CA 1
ATOM 719 C C . TYR A 1 89 ? -12.656 -9.727 22.911 1.00 90.25 89 TYR A C 1
ATOM 721 O O . TYR A 1 89 ? -12.656 -10.084 21.733 1.00 90.25 89 TYR A O 1
ATOM 729 N N . SER A 1 90 ? -13.741 -9.851 23.681 1.00 91.38 90 SER A N 1
ATOM 730 C CA . SER A 1 90 ? -15.043 -10.327 23.200 1.00 91.38 90 SER A CA 1
ATOM 731 C C . SER A 1 90 ? -15.604 -9.482 22.051 1.00 91.38 90 SER A C 1
ATOM 733 O O . SER A 1 90 ? -16.373 -10.009 21.249 1.00 91.38 90 SER A O 1
ATOM 735 N N . ASN A 1 91 ? -15.194 -8.215 21.921 1.00 89.19 91 ASN A N 1
ATOM 736 C CA . ASN A 1 91 ? -15.639 -7.313 20.865 1.00 89.19 91 ASN A CA 1
ATOM 737 C C . ASN A 1 91 ? -14.561 -7.081 19.789 1.00 89.19 91 ASN A C 1
ATOM 739 O O . ASN A 1 91 ? -14.139 -5.958 19.509 1.00 89.19 91 ASN A O 1
ATOM 743 N N . LYS A 1 92 ? -14.124 -8.167 19.138 1.00 82.56 92 LYS A N 1
ATOM 744 C CA . LYS A 1 92 ? -13.186 -8.093 18.002 1.00 82.56 92 LYS A CA 1
ATOM 745 C C . LYS A 1 92 ? -13.693 -7.243 16.840 1.00 82.56 92 LYS A C 1
ATOM 747 O O . LYS A 1 92 ? -12.897 -6.561 16.205 1.00 82.56 92 LYS A O 1
ATOM 752 N N . ALA A 1 93 ? -14.999 -7.275 16.574 1.00 78.25 93 ALA A N 1
ATOM 753 C CA . ALA A 1 93 ? -15.600 -6.515 15.482 1.00 78.25 93 ALA A CA 1
ATOM 754 C C . ALA A 1 93 ? -15.389 -5.003 15.666 1.00 78.25 93 ALA A C 1
ATOM 756 O O . ALA A 1 93 ? -15.108 -4.300 14.697 1.00 78.25 93 ALA A O 1
ATOM 757 N N . LEU A 1 94 ? -15.457 -4.505 16.907 1.00 84.94 94 LEU A N 1
ATOM 758 C CA . LEU A 1 94 ? -15.122 -3.117 17.213 1.00 84.94 94 LEU A CA 1
ATOM 759 C C . LEU A 1 94 ? -13.633 -2.832 16.983 1.00 84.94 94 LEU A C 1
ATOM 761 O O . LEU A 1 94 ? -13.307 -1.806 16.393 1.00 84.94 94 LEU A O 1
ATOM 765 N N . CYS A 1 95 ? -12.729 -3.733 17.380 1.00 84.50 95 CYS A N 1
ATOM 766 C CA . CYS A 1 95 ? -11.295 -3.577 17.111 1.00 84.50 95 CYS A CA 1
ATOM 767 C C . CYS A 1 95 ? -10.982 -3.488 15.606 1.00 84.50 95 CYS A C 1
ATOM 769 O O . CYS A 1 95 ? -10.202 -2.627 15.196 1.00 84.50 95 CYS A O 1
ATOM 771 N N . GLU A 1 96 ? -11.600 -4.348 14.792 1.00 75.31 96 GLU A N 1
ATOM 772 C CA . GLU A 1 96 ? -11.453 -4.360 13.329 1.00 75.31 96 GLU A CA 1
ATOM 773 C C . GLU A 1 96 ? -12.019 -3.079 12.700 1.00 75.31 96 GLU A C 1
ATOM 775 O O . GLU A 1 96 ? -11.318 -2.399 11.953 1.00 75.31 96 GLU A O 1
ATOM 780 N N . ASN A 1 97 ? -13.237 -2.685 13.086 1.00 73.62 97 ASN A N 1
ATOM 781 C CA . ASN A 1 97 ? -13.884 -1.463 12.604 1.00 73.62 97 ASN A CA 1
ATOM 782 C C . ASN A 1 97 ? -13.069 -0.207 12.956 1.00 73.62 97 ASN A C 1
ATOM 784 O O . ASN A 1 97 ? -12.823 0.639 12.099 1.00 73.62 97 ASN A O 1
ATOM 788 N N . LEU A 1 98 ? -12.566 -0.107 14.191 1.00 77.94 98 LEU A N 1
ATOM 789 C CA . LEU A 1 98 ? -11.666 0.979 14.585 1.00 77.94 98 LEU A CA 1
ATOM 790 C C . LEU A 1 98 ? -10.390 0.983 13.729 1.00 77.94 98 LEU A C 1
ATOM 792 O O . LEU A 1 98 ? -9.917 2.052 13.342 1.00 77.94 98 LEU A O 1
ATOM 796 N N . GLY A 1 99 ? -9.846 -0.190 13.396 1.00 68.50 99 GLY A N 1
ATOM 797 C CA . GLY A 1 99 ? -8.716 -0.309 12.478 1.00 68.50 99 GLY A CA 1
ATOM 798 C C . GLY A 1 99 ? -9.030 0.290 11.105 1.00 68.50 99 GLY A C 1
ATOM 799 O O . GLY A 1 99 ? -8.278 1.136 10.620 1.00 68.50 99 GLY A O 1
ATOM 800 N N . ASP A 1 100 ? -10.170 -0.075 10.524 1.00 64.06 100 ASP A N 1
ATOM 801 C CA . ASP A 1 100 ? -10.607 0.392 9.206 1.00 64.06 100 ASP A CA 1
ATOM 802 C C . ASP A 1 100 ? -10.917 1.897 9.185 1.00 64.06 100 ASP A C 1
ATOM 804 O O . ASP A 1 100 ? -10.390 2.630 8.343 1.00 64.06 100 ASP A O 1
ATOM 808 N N . VAL A 1 101 ? -11.713 2.388 10.142 1.00 72.56 101 VAL A N 1
ATOM 809 C CA . VAL A 1 101 ? -12.121 3.803 10.251 1.00 72.56 101 VAL A CA 1
ATOM 810 C C . VAL A 1 101 ? -10.914 4.718 10.424 1.00 72.56 101 VAL A C 1
ATOM 812 O O . VAL A 1 101 ? -10.840 5.796 9.824 1.00 72.56 101 VAL A O 1
ATOM 815 N N . PHE A 1 102 ? -9.933 4.293 11.221 1.00 71.12 102 PHE A N 1
ATOM 816 C CA . PHE A 1 102 ? -8.713 5.065 11.420 1.00 71.12 102 PHE A CA 1
ATOM 817 C C . PHE A 1 102 ? -7.611 4.749 10.395 1.00 71.12 102 PHE A C 1
ATOM 819 O O . PHE A 1 102 ? -6.557 5.387 10.441 1.00 71.12 102 PHE A O 1
ATOM 826 N N . GLY A 1 103 ? -7.866 3.872 9.417 1.00 67.06 103 GLY A N 1
ATOM 827 C CA . GLY A 1 103 ? -6.955 3.573 8.308 1.00 67.06 103 GLY A CA 1
ATOM 828 C C . GLY A 1 103 ? -5.680 2.835 8.731 1.00 67.06 103 GLY A C 1
ATOM 829 O O . GLY A 1 103 ? -4.621 3.016 8.124 1.00 67.06 103 GLY A O 1
ATOM 830 N N . VAL A 1 104 ? -5.756 2.034 9.793 1.00 68.25 104 VAL A N 1
ATOM 831 C CA . VAL A 1 104 ? -4.634 1.282 10.358 1.00 68.25 104 VAL A CA 1
ATOM 832 C C . VAL A 1 104 ? -4.358 0.051 9.499 1.00 68.25 104 VAL A C 1
ATOM 834 O O . VAL A 1 104 ? -5.103 -0.919 9.502 1.00 68.25 104 VAL A O 1
ATOM 837 N N . THR A 1 105 ? -3.241 0.076 8.771 1.00 62.22 105 THR A N 1
ATOM 838 C CA . THR A 1 105 ? -2.815 -1.024 7.880 1.00 62.22 105 THR A CA 1
ATOM 839 C C . THR A 1 105 ? -1.605 -1.803 8.408 1.00 62.22 105 THR A C 1
ATOM 841 O O . THR A 1 105 ? -1.141 -2.746 7.767 1.00 62.22 105 THR A O 1
ATOM 844 N N . GLY A 1 106 ? -1.092 -1.428 9.585 1.00 63.62 106 GLY A N 1
ATOM 845 C CA . GLY A 1 106 ? 0.031 -2.084 10.249 1.00 63.62 106 GLY A CA 1
ATOM 846 C C . GLY A 1 106 ? 0.149 -1.688 11.722 1.00 63.62 106 GLY A C 1
ATOM 847 O O . GLY A 1 106 ? -0.299 -0.616 12.119 1.00 63.62 106 GLY A O 1
ATOM 848 N N . ILE A 1 107 ? 0.768 -2.561 12.520 1.00 83.00 107 ILE A N 1
ATOM 849 C CA . ILE A 1 107 ? 0.976 -2.389 13.966 1.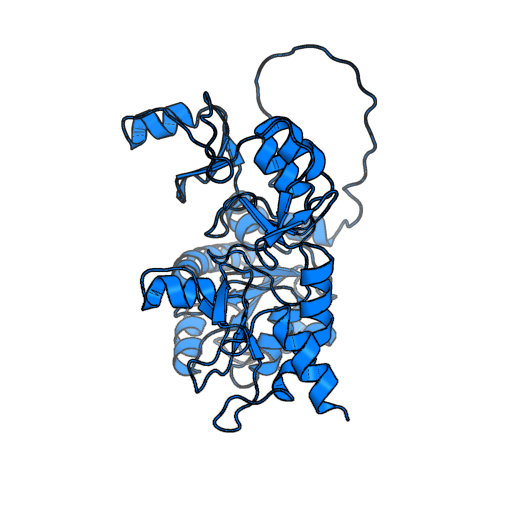00 83.00 107 ILE A CA 1
ATOM 850 C C . ILE A 1 107 ? 2.481 -2.394 14.318 1.00 83.00 107 ILE A C 1
ATOM 852 O O . ILE A 1 107 ? 3.269 -3.039 13.620 1.00 83.00 107 ILE A O 1
ATOM 856 N N . PRO A 1 108 ? 2.916 -1.703 15.390 1.00 83.56 108 PRO A N 1
ATOM 857 C CA . PRO A 1 108 ? 2.109 -0.867 16.278 1.00 83.56 108 PRO A CA 1
ATOM 858 C C . PRO A 1 108 ? 1.746 0.476 15.629 1.00 83.56 108 PRO A C 1
ATOM 860 O O . PRO A 1 108 ? 2.613 1.124 15.032 1.00 83.56 108 PRO A O 1
ATOM 863 N N . ALA A 1 109 ? 0.494 0.904 15.801 1.00 87.94 109 ALA A N 1
ATOM 864 C CA . ALA A 1 109 ? -0.004 2.219 15.400 1.00 87.94 109 ALA A CA 1
ATOM 865 C C . ALA A 1 109 ? -0.644 2.929 16.598 1.00 87.94 109 ALA A C 1
ATOM 867 O O . ALA A 1 109 ? -1.322 2.305 17.410 1.00 87.94 109 ALA A O 1
ATOM 868 N N . LEU A 1 110 ? -0.416 4.236 16.714 1.00 95.88 110 LEU A N 1
ATOM 869 C CA . LEU A 1 110 ? -0.972 5.070 17.775 1.00 95.88 110 LEU A CA 1
ATOM 870 C C . LEU A 1 110 ? -1.649 6.277 17.129 1.00 95.88 110 LEU A C 1
ATOM 872 O O . LEU A 1 110 ? -0.968 7.111 16.536 1.00 95.88 110 LEU A O 1
ATOM 876 N N . ILE A 1 111 ? -2.972 6.357 17.232 1.00 90.06 111 ILE A N 1
ATOM 877 C CA . ILE A 1 111 ? -3.769 7.471 16.707 1.00 90.06 111 ILE A CA 1
ATOM 878 C C . ILE A 1 111 ? -4.189 8.345 17.878 1.00 90.06 111 ILE A C 1
ATOM 880 O O . ILE A 1 111 ? -4.719 7.845 18.862 1.00 90.06 111 ILE A O 1
ATOM 884 N N . ILE A 1 112 ? -3.966 9.648 17.783 1.00 95.50 112 ILE A N 1
ATOM 885 C CA . ILE A 1 112 ? -4.303 10.595 18.842 1.00 95.50 112 ILE A CA 1
ATOM 886 C C . ILE A 1 112 ? -5.564 11.332 18.443 1.00 95.50 112 ILE A C 1
ATOM 888 O O . ILE A 1 112 ? -5.625 11.919 17.362 1.00 95.50 112 ILE A O 1
ATOM 892 N N . ILE A 1 113 ? -6.559 11.311 19.321 1.00 90.88 113 ILE A N 1
ATOM 893 C CA . ILE A 1 113 ? -7.863 11.926 19.106 1.00 90.88 113 ILE A CA 1
ATOM 894 C C . ILE A 1 113 ? -8.246 12.834 20.278 1.00 90.88 113 ILE A C 1
ATOM 896 O O . ILE A 1 113 ? -7.753 12.699 21.402 1.00 90.88 113 ILE A O 1
ATOM 900 N N . LYS A 1 114 ? -9.156 13.765 20.002 1.00 88.44 114 LYS A N 1
ATOM 901 C CA . LYS A 1 114 ? -9.851 14.581 21.002 1.00 88.44 114 LYS A CA 1
ATOM 902 C C . LYS A 1 114 ? -10.961 13.773 21.682 1.00 88.44 114 LYS A C 1
ATOM 904 O O . LYS A 1 114 ? -11.446 12.777 21.144 1.00 88.44 114 LYS A O 1
ATOM 909 N N . SER A 1 115 ? -11.472 14.283 22.801 1.00 84.19 115 SER A N 1
ATOM 910 C CA . SER A 1 115 ? -12.671 13.758 23.478 1.00 84.19 115 SER A CA 1
ATOM 911 C C . SER A 1 115 ? -13.941 13.763 22.606 1.00 84.19 115 SER A C 1
ATOM 913 O O . SER A 1 115 ? -14.869 12.989 22.845 1.00 84.19 115 SER A O 1
ATOM 915 N N . ASN A 1 116 ? -13.987 14.576 21.547 1.00 80.44 116 ASN A N 1
ATOM 916 C CA . ASN A 1 116 ? -15.072 14.564 20.561 1.00 80.44 116 ASN A CA 1
ATOM 917 C C . ASN A 1 116 ? -14.857 13.560 19.405 1.00 80.44 116 ASN A C 1
ATOM 919 O O . ASN A 1 116 ? -15.742 13.420 18.576 1.00 80.44 116 ASN A O 1
ATOM 923 N N . GLY A 1 117 ? -13.724 12.847 19.349 1.00 77.06 117 GLY A N 1
ATOM 924 C CA . GLY A 1 117 ? -13.418 11.858 18.304 1.00 77.06 117 GLY A CA 1
ATOM 925 C C . GLY A 1 117 ? -12.627 12.393 17.109 1.00 77.06 117 GLY A C 1
ATOM 926 O O . GLY A 1 117 ? -12.178 11.601 16.285 1.00 77.06 117 GLY A O 1
ATOM 927 N N . GLN A 1 118 ? -12.391 13.705 17.019 1.00 81.56 118 GLN A N 1
ATOM 928 C CA . GLN A 1 118 ? -11.568 14.277 15.952 1.00 81.56 118 GLN A CA 1
ATOM 929 C C . GLN A 1 118 ? -10.100 13.874 16.096 1.00 81.56 118 GLN A C 1
ATOM 931 O O . GLN A 1 118 ? -9.537 13.913 17.192 1.00 81.56 118 GLN A O 1
ATOM 936 N N . VAL A 1 119 ? -9.465 13.541 14.974 1.00 83.19 119 VAL A N 1
ATOM 937 C CA . VAL A 1 119 ? -8.057 13.142 14.934 1.00 83.19 119 VAL A CA 1
ATOM 938 C C . VAL A 1 119 ? -7.143 14.358 15.093 1.00 83.19 119 VAL A C 1
ATOM 940 O O . VAL A 1 119 ? -7.260 15.333 14.359 1.00 83.19 119 VAL A O 1
ATOM 943 N N . ILE A 1 120 ? -6.216 14.270 16.046 1.00 85.94 120 ILE A N 1
ATOM 944 C CA . ILE A 1 120 ? -5.120 15.221 16.284 1.00 85.94 120 ILE A CA 1
ATOM 945 C C . ILE A 1 120 ? -3.864 14.780 15.525 1.00 85.94 120 ILE A C 1
ATOM 947 O O . ILE A 1 120 ? -3.174 15.600 14.922 1.00 85.94 120 ILE A O 1
ATOM 951 N N . SER A 1 121 ? -3.553 13.483 15.575 1.00 82.94 121 SER A N 1
ATOM 952 C CA . SER A 1 121 ? -2.395 12.892 14.901 1.00 82.94 121 SER A CA 1
ATOM 953 C C . SER A 1 121 ? -2.703 11.460 14.484 1.00 82.94 121 SER A C 1
ATOM 955 O O . SER A 1 121 ? -3.195 10.667 15.286 1.00 82.94 121 SER A O 1
ATOM 957 N N . ARG A 1 122 ? -2.396 11.117 13.230 1.00 80.12 122 ARG A N 1
ATOM 958 C CA . ARG A 1 122 ? -2.452 9.733 12.726 1.00 80.12 122 ARG A CA 1
ATOM 959 C C . ARG A 1 122 ? -1.142 8.973 12.926 1.00 80.12 122 ARG A C 1
ATOM 961 O O . ARG A 1 122 ? -1.086 7.783 12.642 1.00 80.12 122 ARG A O 1
ATOM 968 N N . ASP A 1 123 ? -0.107 9.649 13.413 1.00 79.38 123 ASP A N 1
ATOM 969 C CA . ASP A 1 123 ? 1.230 9.086 13.566 1.00 79.38 123 ASP A CA 1
ATOM 970 C C . ASP A 1 123 ? 1.796 9.355 14.967 1.00 79.38 123 ASP A C 1
ATOM 972 O O . ASP A 1 123 ? 2.932 9.790 15.174 1.00 79.38 123 ASP A O 1
ATOM 976 N N . GLY A 1 124 ? 0.971 9.061 15.973 1.00 85.00 124 GLY A N 1
ATOM 977 C CA . GLY A 1 124 ? 1.327 9.204 17.379 1.00 85.00 124 GLY A CA 1
ATOM 978 C C . GLY A 1 124 ? 2.582 8.408 17.747 1.00 85.00 124 GLY A C 1
ATOM 979 O O . GLY A 1 124 ? 3.336 8.805 18.630 1.00 85.00 124 GLY A O 1
ATOM 980 N N . ARG A 1 125 ? 2.864 7.303 17.046 1.00 84.00 125 ARG A N 1
ATOM 981 C CA . ARG A 1 125 ? 4.080 6.511 17.263 1.00 84.00 125 ARG A CA 1
ATOM 982 C C . ARG A 1 125 ? 5.339 7.323 16.949 1.00 84.00 125 ARG A C 1
ATOM 984 O O . ARG A 1 125 ? 6.276 7.312 17.751 1.00 84.00 125 ARG A O 1
ATOM 991 N N . SER A 1 126 ? 5.373 8.022 15.817 1.00 78.19 126 SER A N 1
ATOM 992 C CA . SER A 1 126 ? 6.512 8.873 15.451 1.00 78.19 126 SER A CA 1
ATOM 993 C C . SER A 1 126 ? 6.565 10.148 16.270 1.00 78.19 126 SER A C 1
ATOM 995 O O . SER A 1 126 ? 7.654 10.613 16.603 1.00 78.19 126 SER A O 1
ATOM 997 N N . ASP A 1 127 ? 5.415 10.691 16.658 1.00 81.31 127 ASP A N 1
ATOM 998 C CA . ASP A 1 127 ? 5.346 11.799 17.608 1.00 81.31 127 ASP A CA 1
ATOM 999 C C . ASP A 1 127 ? 6.059 11.438 18.923 1.00 81.31 127 ASP A C 1
ATOM 1001 O O . ASP A 1 127 ? 6.932 12.182 19.373 1.00 81.31 127 ASP A O 1
ATOM 1005 N N . VAL A 1 128 ? 5.786 10.252 19.487 1.00 82.12 128 VAL A N 1
ATOM 1006 C CA . VAL A 1 128 ? 6.469 9.746 20.696 1.00 82.12 128 VAL A CA 1
ATOM 1007 C C . VAL A 1 128 ? 7.970 9.559 20.467 1.00 82.12 128 VAL A C 1
ATOM 1009 O O . VAL A 1 128 ? 8.771 9.766 21.383 1.00 82.12 128 VAL A O 1
ATOM 1012 N N . HIS A 1 129 ? 8.375 9.176 19.254 1.00 74.00 129 HIS A N 1
ATOM 1013 C CA . HIS A 1 129 ? 9.787 9.008 18.927 1.00 74.00 129 HIS A CA 1
ATOM 1014 C C . HIS A 1 129 ? 10.531 10.344 18.790 1.00 74.00 129 HIS A C 1
ATOM 1016 O O . HIS A 1 129 ? 11.653 10.467 19.277 1.00 74.00 129 HIS A O 1
ATOM 1022 N N . SER A 1 130 ? 9.907 11.319 18.127 1.00 65.38 130 SER A N 1
ATOM 1023 C CA . SER A 1 130 ? 10.520 12.592 17.733 1.00 65.38 130 SER A CA 1
ATOM 1024 C C . SER A 1 130 ? 10.491 13.646 18.838 1.00 65.38 130 SER A C 1
ATOM 1026 O O . SER A 1 130 ? 11.468 14.370 19.004 1.00 65.38 130 SER A O 1
ATOM 1028 N N . LYS A 1 131 ? 9.400 13.725 19.610 1.00 74.69 131 LYS A N 1
ATOM 1029 C CA . LYS A 1 131 ? 9.165 14.798 20.595 1.00 74.69 131 LYS A CA 1
ATOM 1030 C C . LYS A 1 131 ? 9.419 14.371 22.045 1.00 74.69 131 LYS A C 1
ATOM 1032 O O . LYS A 1 131 ? 9.389 15.204 22.945 1.00 74.69 131 LYS A O 1
ATOM 1037 N N . ASN A 1 132 ? 9.701 13.086 22.285 1.00 75.75 132 ASN A N 1
ATOM 1038 C CA . ASN A 1 132 ? 10.028 12.531 23.605 1.00 75.75 132 ASN A CA 1
ATOM 1039 C C . ASN A 1 132 ? 9.052 12.996 24.705 1.00 75.75 132 ASN A C 1
ATOM 1041 O O . ASN A 1 132 ? 7.858 12.722 24.617 1.00 75.75 132 ASN A O 1
ATOM 1045 N N . SER A 1 133 ? 9.544 13.676 25.747 1.00 77.00 133 SER A N 1
ATOM 1046 C CA . SER A 1 133 ? 8.750 14.121 26.897 1.00 77.00 133 SER A CA 1
ATOM 1047 C C . SER A 1 133 ? 7.755 15.238 26.579 1.00 77.00 133 SER A C 1
ATOM 1049 O O . SER A 1 133 ? 6.796 15.400 27.324 1.00 77.00 133 SER A O 1
ATOM 1051 N N . GLU A 1 134 ? 7.945 15.982 25.488 1.00 83.06 134 GLU A N 1
ATOM 1052 C CA . GLU A 1 134 ? 7.099 17.132 25.122 1.00 83.06 134 GLU A CA 1
ATOM 1053 C C . GLU A 1 134 ? 5.900 16.741 24.247 1.00 83.06 134 GLU A C 1
ATOM 1055 O O . GLU A 1 134 ? 5.039 17.563 23.934 1.00 83.06 134 GLU A O 1
ATOM 1060 N N . VAL A 1 135 ? 5.820 15.473 23.833 1.00 90.69 135 VAL A N 1
ATOM 1061 C CA . VAL A 1 135 ? 4.822 15.010 22.861 1.00 90.69 135 VAL A CA 1
ATOM 1062 C C . VAL A 1 135 ? 3.377 15.203 23.336 1.00 90.69 135 VAL A C 1
ATOM 1064 O O . VAL A 1 135 ? 2.503 15.537 22.538 1.00 90.69 135 VAL A O 1
ATOM 1067 N N . VAL A 1 136 ? 3.114 15.037 24.634 1.00 90.19 136 VAL A N 1
ATOM 1068 C CA . VAL A 1 136 ? 1.757 15.176 25.180 1.00 90.19 136 VAL A CA 1
ATOM 1069 C C . VAL A 1 136 ? 1.330 16.642 25.189 1.00 90.19 136 VAL A C 1
ATOM 1071 O O . VAL A 1 136 ? 0.208 16.943 24.788 1.00 90.19 136 VAL A O 1
ATOM 1074 N N . ASP A 1 137 ? 2.235 17.562 25.534 1.00 90.31 137 ASP A N 1
ATOM 1075 C CA . ASP A 1 137 ? 1.971 19.004 25.459 1.00 90.31 137 ASP A CA 1
ATOM 1076 C C . ASP A 1 137 ? 1.734 19.451 24.014 1.00 90.31 137 ASP A C 1
ATOM 1078 O O . ASP A 1 137 ? 0.855 20.272 23.749 1.00 90.31 137 ASP A O 1
ATOM 1082 N N . TYR A 1 138 ? 2.472 18.876 23.061 1.00 89.81 138 TYR A N 1
ATOM 1083 C CA . TYR A 1 138 ? 2.240 19.089 21.633 1.00 89.81 138 TYR A CA 1
ATOM 1084 C C . TYR A 1 138 ? 0.829 18.659 21.206 1.00 89.81 138 TYR A C 1
ATOM 1086 O O . TYR A 1 138 ? 0.124 19.430 20.549 1.00 89.81 138 TYR A O 1
ATOM 1094 N N . TRP A 1 139 ? 0.381 17.465 21.604 1.00 93.50 139 TRP A N 1
ATOM 1095 C CA . TRP A 1 139 ? -0.971 17.001 21.285 1.00 93.50 139 TRP A CA 1
ATOM 1096 C C . TRP A 1 139 ? -2.055 17.847 21.953 1.00 93.50 139 TRP A C 1
ATOM 1098 O O . TRP A 1 139 ? -3.062 18.136 21.313 1.00 93.50 139 TRP A O 1
ATOM 1108 N N . ILE A 1 140 ? -1.846 18.289 23.198 1.00 91.25 140 ILE A N 1
ATOM 1109 C CA . ILE A 1 140 ? -2.779 19.178 23.906 1.00 91.25 140 ILE A CA 1
ATOM 1110 C C . ILE A 1 140 ? -2.890 20.526 23.181 1.00 91.25 140 ILE A C 1
ATOM 1112 O O . ILE A 1 140 ? -3.998 20.964 22.887 1.00 91.25 140 ILE A O 1
ATOM 1116 N N . LYS A 1 141 ? -1.766 21.145 22.798 1.00 89.88 141 LYS A N 1
ATOM 1117 C CA . LYS A 1 141 ? -1.775 22.411 22.043 1.00 89.88 141 LYS A CA 1
ATOM 1118 C C . LYS A 1 141 ? -2.516 22.281 20.710 1.00 89.88 141 LYS A C 1
ATOM 1120 O O . LYS A 1 141 ? -3.325 23.143 20.372 1.00 89.88 141 LYS A O 1
ATOM 1125 N N . LYS A 1 142 ? -2.299 21.184 19.972 1.00 84.69 142 LYS A N 1
ATOM 1126 C CA . LYS A 1 142 ? -3.063 20.891 18.744 1.00 84.69 142 LYS A CA 1
ATOM 1127 C C . LYS A 1 142 ? -4.545 20.624 19.014 1.00 84.69 142 LYS A C 1
ATOM 1129 O O . LYS A 1 142 ? -5.394 20.918 18.172 1.00 84.69 142 LYS A O 1
ATOM 1134 N N . ALA A 1 143 ? -4.881 20.064 20.174 1.00 85.06 143 ALA A N 1
ATOM 1135 C CA . ALA A 1 143 ? -6.271 19.880 20.563 1.00 85.06 143 ALA A CA 1
ATOM 1136 C C . ALA A 1 143 ? -6.986 21.228 20.763 1.00 85.06 143 ALA A C 1
ATOM 1138 O O . ALA A 1 143 ? -8.162 21.341 20.404 1.00 85.06 143 ALA A O 1
ATOM 1139 N N . GLU A 1 144 ? -6.262 22.232 21.265 1.00 83.31 144 GLU A N 1
ATOM 1140 C CA . GLU A 1 144 ? -6.763 23.562 21.622 1.00 83.31 144 GLU A CA 1
ATOM 1141 C C . GLU A 1 144 ? -6.809 24.557 20.434 1.00 83.31 144 GLU A C 1
ATOM 1143 O O . GLU A 1 144 ? -7.704 25.397 20.421 1.00 83.31 144 GLU A O 1
ATOM 1148 N N . ASN A 1 145 ? -5.951 24.438 19.402 1.00 66.75 145 ASN A N 1
ATOM 1149 C CA . ASN A 1 145 ? -5.907 25.358 18.240 1.00 66.75 145 ASN A CA 1
ATOM 1150 C C . ASN A 1 145 ? -5.891 24.642 16.861 1.00 66.75 145 ASN A C 1
ATOM 1152 O O . ASN A 1 145 ? -4.841 24.157 16.443 1.00 66.75 145 ASN A O 1
ATOM 1156 N N . PRO A 1 146 ? -7.017 24.604 16.115 1.00 53.47 146 PRO A N 1
ATOM 1157 C CA . PRO A 1 146 ? -7.138 23.845 14.860 1.00 53.47 146 PRO A CA 1
ATOM 1158 C C . PRO A 1 146 ? -6.711 24.551 13.547 1.00 53.47 146 PRO A C 1
ATOM 1160 O O . PRO A 1 146 ? -6.697 23.875 12.526 1.00 53.47 146 PRO A O 1
ATOM 1163 N N . ASN A 1 147 ? -6.347 25.847 13.539 1.00 42.44 147 ASN A N 1
ATOM 1164 C CA . ASN A 1 147 ? -6.120 26.645 12.305 1.00 42.44 147 ASN A CA 1
ATOM 1165 C C . ASN A 1 147 ? -4.673 27.172 12.110 1.00 42.44 147 ASN A C 1
ATOM 1167 O O . ASN A 1 147 ? -4.488 28.240 11.537 1.00 42.44 147 ASN A O 1
ATOM 1171 N N . ALA A 1 148 ? -3.637 26.501 12.618 1.00 42.88 148 ALA A N 1
ATOM 1172 C CA . ALA A 1 148 ? -2.276 27.065 12.624 1.00 42.88 148 ALA A CA 1
ATOM 1173 C C . ALA A 1 148 ? -1.441 26.864 11.333 1.00 42.88 148 ALA A C 1
ATOM 1175 O O . ALA A 1 148 ? -0.315 27.347 11.306 1.00 42.88 148 ALA A O 1
ATOM 1176 N N . ASP A 1 149 ? -1.963 26.218 10.280 1.00 37.34 149 ASP A N 1
ATOM 1177 C CA . ASP A 1 149 ? -1.165 25.825 9.100 1.00 37.34 149 ASP A CA 1
ATOM 1178 C C . ASP A 1 149 ? -1.790 26.249 7.740 1.00 37.34 149 ASP A C 1
ATOM 1180 O O . ASP A 1 149 ? -2.053 25.405 6.885 1.00 37.34 149 ASP A O 1
ATOM 1184 N N . GLU A 1 150 ? -1.997 27.551 7.496 1.00 35.53 150 GLU A N 1
ATOM 1185 C CA . GLU A 1 150 ? -2.161 28.095 6.128 1.00 35.53 150 GLU A CA 1
ATOM 1186 C C . GLU A 1 150 ? -1.225 29.303 5.901 1.00 35.53 150 GLU A C 1
ATOM 1188 O O . GLU A 1 150 ? -1.450 30.372 6.463 1.00 35.53 150 GLU A O 1
ATOM 1193 N N . GLU A 1 151 ? -0.204 29.161 5.042 1.00 31.47 151 GLU A N 1
ATOM 1194 C CA . GLU A 1 151 ? 0.495 30.283 4.381 1.00 31.47 151 GLU A CA 1
ATOM 1195 C C . GLU A 1 151 ? 0.812 29.967 2.891 1.00 31.47 151 GLU A C 1
ATOM 1197 O O . GLU A 1 151 ? 0.908 28.789 2.531 1.00 31.47 151 GLU A O 1
ATOM 1202 N N . PRO A 1 152 ? 0.929 30.993 2.007 1.00 32.03 152 PRO A N 1
ATOM 1203 C CA . PRO A 1 152 ? 0.626 30.896 0.570 1.00 32.03 152 PRO A CA 1
ATOM 1204 C C . PRO A 1 152 ? 1.836 30.785 -0.395 1.00 32.03 152 PRO A C 1
ATOM 1206 O O . PRO A 1 152 ? 2.993 30.962 -0.027 1.00 32.03 152 PRO A O 1
ATOM 1209 N N . GLU A 1 153 ? 1.510 30.493 -1.665 1.00 29.84 153 GLU A N 1
ATOM 1210 C CA . GLU A 1 153 ? 2.363 30.222 -2.843 1.00 29.84 153 GLU A CA 1
ATOM 1211 C C . GLU A 1 153 ? 3.523 31.207 -3.116 1.00 29.84 153 GLU A C 1
ATOM 1213 O O . GLU A 1 153 ? 3.352 32.425 -3.120 1.00 29.84 153 GLU A O 1
ATOM 1218 N N . SER A 1 154 ? 4.698 30.671 -3.487 1.00 30.77 154 SER A N 1
ATOM 1219 C CA . SER A 1 154 ? 5.878 31.444 -3.908 1.00 30.77 154 SER A CA 1
ATOM 1220 C C . SER A 1 154 ? 6.024 31.546 -5.435 1.00 30.77 154 SER A C 1
ATOM 1222 O O . SER A 1 154 ? 6.129 30.526 -6.122 1.00 30.77 154 SER A O 1
ATOM 1224 N N . GLN A 1 155 ? 6.152 32.776 -5.946 1.00 27.59 155 GLN A N 1
ATOM 1225 C CA . GLN A 1 155 ? 6.730 33.074 -7.262 1.00 27.59 155 GLN A CA 1
ATOM 1226 C C . GLN A 1 155 ? 8.259 32.896 -7.249 1.00 27.59 155 GLN A C 1
ATOM 1228 O O . GLN A 1 155 ? 8.936 33.177 -6.264 1.00 27.59 155 GLN A O 1
ATOM 1233 N N . SER A 1 156 ? 8.780 32.408 -8.374 1.00 35.50 156 SER A N 1
ATOM 1234 C CA . SER A 1 156 ? 10.178 32.068 -8.657 1.00 35.50 156 SER A CA 1
ATOM 1235 C C . SER A 1 156 ? 11.126 33.268 -8.708 1.00 35.50 156 SER A C 1
ATOM 1237 O O . SER A 1 156 ? 10.761 34.270 -9.317 1.00 35.50 156 SER A O 1
ATOM 1239 N N . LEU A 1 157 ? 12.370 33.096 -8.241 1.00 28.72 157 LEU A N 1
ATOM 1240 C CA . LEU A 1 157 ? 13.589 33.668 -8.838 1.00 28.72 157 LEU A CA 1
ATOM 1241 C C . LEU A 1 157 ? 14.833 32.963 -8.268 1.00 28.72 157 LEU A C 1
ATOM 1243 O O . LEU A 1 157 ? 14.973 32.797 -7.058 1.00 28.72 157 LEU A O 1
ATOM 1247 N N . ASP A 1 158 ? 15.702 32.521 -9.174 1.00 33.62 158 ASP A N 1
ATOM 1248 C CA . ASP A 1 158 ? 16.944 31.798 -8.903 1.00 33.62 158 ASP A CA 1
ATOM 1249 C C . ASP A 1 158 ? 17.967 32.661 -8.151 1.00 33.62 158 ASP A C 1
ATOM 1251 O O . ASP A 1 158 ? 18.199 33.809 -8.517 1.00 33.62 158 ASP A O 1
ATOM 1255 N N . THR A 1 159 ? 18.644 32.091 -7.152 1.00 27.53 159 THR A N 1
ATOM 1256 C CA . THR A 1 159 ? 20.054 32.385 -6.827 1.00 27.53 159 THR A CA 1
ATOM 1257 C C . THR A 1 159 ? 20.627 31.264 -5.957 1.00 27.53 159 THR A C 1
ATOM 1259 O O . THR A 1 159 ? 19.975 30.750 -5.050 1.00 27.53 159 THR A O 1
ATOM 1262 N N . GLU A 1 160 ? 21.853 30.857 -6.276 1.00 39.84 160 GLU A N 1
ATOM 1263 C CA . GLU A 1 160 ? 22.650 29.884 -5.530 1.00 39.84 160 GLU A CA 1
ATOM 1264 C C . GLU A 1 160 ? 22.986 30.419 -4.129 1.00 39.84 160 GLU A C 1
ATOM 1266 O O . GLU A 1 160 ? 23.620 31.466 -4.011 1.00 39.84 160 GLU A O 1
ATOM 1271 N N . VAL A 1 161 ? 22.607 29.690 -3.070 1.00 29.58 161 VAL A N 1
ATOM 1272 C CA . VAL A 1 161 ? 23.155 29.865 -1.714 1.00 29.58 161 VAL A CA 1
ATOM 1273 C C . VAL A 1 161 ? 23.342 28.495 -1.053 1.00 29.58 161 VAL A C 1
ATOM 1275 O O . VAL A 1 161 ? 22.537 27.577 -1.220 1.00 29.58 161 VAL A O 1
ATOM 1278 N N . GLU A 1 162 ? 24.463 28.386 -0.349 1.00 28.02 162 GLU A N 1
ATOM 1279 C CA . GLU A 1 162 ? 25.064 27.218 0.286 1.00 28.02 162 GLU A CA 1
ATOM 1280 C C . GLU A 1 162 ? 24.192 26.483 1.321 1.00 28.02 162 GLU A C 1
ATOM 1282 O O . GLU A 1 162 ? 23.281 27.023 1.947 1.00 28.02 162 GLU A O 1
ATOM 1287 N N . GLU A 1 163 ? 24.546 25.209 1.511 1.00 44.38 163 GLU A N 1
ATOM 1288 C CA . GLU A 1 163 ? 24.065 24.290 2.540 1.00 44.38 163 GLU A CA 1
ATOM 1289 C C . GLU A 1 163 ? 24.102 24.896 3.956 1.00 44.38 163 GLU A C 1
ATOM 1291 O O . GLU A 1 163 ? 25.175 25.136 4.497 1.00 44.38 163 GLU A O 1
ATOM 1296 N N . SER A 1 164 ? 22.950 25.012 4.628 1.00 34.09 164 SER A N 1
ATOM 1297 C CA . SER A 1 164 ? 22.810 24.622 6.043 1.00 34.09 164 SER A CA 1
ATOM 1298 C C . SER A 1 164 ? 21.357 24.666 6.542 1.00 34.09 164 SER A C 1
ATOM 1300 O O . SER A 1 164 ? 20.565 25.539 6.208 1.00 34.09 164 SER A O 1
ATOM 1302 N N . THR A 1 165 ? 21.030 23.655 7.355 1.00 34.75 165 THR A N 1
ATOM 1303 C CA . THR A 1 165 ? 19.996 23.644 8.408 1.00 34.75 165 THR A CA 1
ATOM 1304 C C . THR A 1 165 ? 18.559 24.029 8.045 1.00 34.75 165 THR A C 1
ATOM 1306 O O . THR A 1 165 ? 18.065 25.046 8.502 1.00 34.75 165 THR A O 1
ATOM 1309 N N . PHE A 1 166 ? 17.824 23.130 7.386 1.00 31.86 166 PHE A N 1
ATOM 1310 C CA . PHE A 1 166 ? 16.384 22.975 7.644 1.00 31.86 166 PHE A CA 1
ATOM 1311 C C . PHE A 1 166 ? 16.022 21.490 7.564 1.00 31.86 166 PHE A C 1
ATOM 1313 O O . PHE A 1 166 ? 15.982 20.899 6.483 1.00 31.86 166 PHE A O 1
ATOM 1320 N N . ALA A 1 167 ? 15.791 20.871 8.724 1.00 35.25 167 ALA A N 1
ATOM 1321 C CA . ALA A 1 167 ? 15.103 19.591 8.804 1.00 35.25 167 ALA A CA 1
ATOM 1322 C C . ALA A 1 167 ? 13.670 19.826 8.310 1.00 35.25 167 ALA A C 1
ATOM 1324 O O . ALA A 1 167 ? 12.853 20.397 9.021 1.00 35.25 167 ALA A O 1
ATOM 1325 N N . ARG A 1 168 ? 13.406 19.478 7.049 1.00 42.41 168 ARG A N 1
ATOM 1326 C CA . ARG A 1 168 ? 12.059 19.521 6.475 1.00 42.41 168 ARG A CA 1
ATOM 1327 C C . ARG A 1 168 ? 11.240 18.411 7.126 1.00 42.41 168 ARG A C 1
ATOM 1329 O O . ARG A 1 168 ? 11.732 17.284 7.210 1.00 42.41 168 ARG A O 1
ATOM 1336 N N . ASP A 1 169 ? 10.036 18.743 7.579 1.00 38.91 169 ASP A N 1
ATOM 1337 C CA . ASP A 1 169 ? 9.088 17.802 8.173 1.00 38.91 169 ASP A CA 1
ATOM 1338 C C . ASP A 1 169 ? 8.945 16.511 7.338 1.00 38.91 169 ASP A C 1
ATOM 1340 O O . ASP A 1 169 ? 9.072 16.554 6.105 1.00 38.91 169 ASP A O 1
ATOM 1344 N N . PRO A 1 170 ? 8.703 15.345 7.972 1.00 46.16 170 PRO A N 1
ATOM 1345 C CA . PRO A 1 170 ? 8.499 14.090 7.258 1.00 46.16 170 PRO A CA 1
ATOM 1346 C C . PRO A 1 170 ? 7.346 14.227 6.262 1.00 46.16 170 PRO A C 1
ATOM 1348 O O . PRO A 1 170 ? 6.220 14.544 6.635 1.00 46.16 170 PRO A O 1
ATOM 1351 N N . ILE A 1 171 ? 7.622 13.965 4.987 1.00 55.25 171 ILE A N 1
ATOM 1352 C CA . ILE A 1 171 ? 6.586 13.985 3.956 1.00 55.25 171 ILE A CA 1
ATOM 1353 C C . ILE A 1 171 ? 5.697 12.752 4.154 1.00 55.25 171 ILE A C 1
ATOM 1355 O O . ILE A 1 171 ? 6.198 11.623 4.190 1.00 55.25 171 ILE A O 1
ATOM 1359 N N . GLU A 1 172 ? 4.386 12.958 4.291 1.00 53.16 172 GLU A N 1
ATOM 1360 C CA . GLU A 1 172 ? 3.419 11.879 4.501 1.00 53.16 172 GLU A CA 1
ATOM 1361 C C . GLU A 1 172 ? 3.552 10.806 3.405 1.00 53.16 172 GLU A C 1
ATOM 1363 O O . GLU A 1 172 ? 3.570 11.094 2.209 1.00 53.16 172 GLU A O 1
ATOM 1368 N N . GLY A 1 173 ? 3.699 9.542 3.815 1.00 61.78 173 GLY A N 1
ATOM 1369 C CA . GLY A 1 173 ? 3.868 8.412 2.896 1.00 61.78 173 GLY A CA 1
ATOM 1370 C C . GLY A 1 173 ? 5.286 8.197 2.347 1.00 61.78 173 GLY A C 1
ATOM 1371 O O . GLY A 1 173 ? 5.502 7.214 1.635 1.00 61.78 173 GLY A O 1
ATOM 1372 N N . LEU A 1 174 ? 6.267 9.038 2.698 1.00 77.94 174 LEU A N 1
ATOM 1373 C CA . LEU A 1 174 ? 7.667 8.845 2.315 1.00 77.94 174 LEU A CA 1
ATOM 1374 C C . LEU A 1 174 ? 8.386 7.889 3.282 1.00 77.94 174 LEU A C 1
ATOM 1376 O O . LEU A 1 174 ? 9.179 8.288 4.138 1.00 77.94 174 LEU A O 1
ATOM 1380 N N . VAL A 1 175 ? 8.101 6.599 3.126 1.00 78.25 175 VAL A N 1
ATOM 1381 C CA . VAL A 1 175 ? 8.623 5.523 3.977 1.00 78.25 175 VAL A CA 1
ATOM 1382 C C . VAL A 1 175 ? 9.361 4.453 3.170 1.00 78.25 175 VAL A C 1
ATOM 1384 O O . VAL A 1 175 ? 9.111 4.263 1.979 1.00 78.25 175 VAL A O 1
ATOM 1387 N N . CYS A 1 176 ? 10.276 3.734 3.819 1.00 79.19 176 CYS A N 1
ATOM 1388 C CA . CYS A 1 176 ? 10.863 2.511 3.274 1.00 79.19 176 CYS A CA 1
ATOM 1389 C C . CYS A 1 176 ? 9.883 1.323 3.379 1.00 79.19 176 CYS A C 1
ATOM 1391 O O . CYS A 1 176 ? 8.806 1.423 3.963 1.00 79.19 176 CYS A O 1
ATOM 1393 N N . ASP A 1 177 ? 10.292 0.152 2.890 1.00 71.19 177 ASP A N 1
ATOM 1394 C CA . ASP A 1 177 ? 9.476 -1.079 2.886 1.00 71.19 177 ASP A CA 1
ATOM 1395 C C . ASP A 1 177 ? 9.045 -1.568 4.266 1.00 71.19 177 ASP A C 1
ATOM 1397 O O . ASP A 1 177 ? 8.055 -2.284 4.392 1.00 71.19 177 ASP A O 1
ATOM 1401 N N . LYS A 1 178 ? 9.801 -1.193 5.300 1.00 76.75 178 LYS A N 1
ATOM 1402 C CA . LYS A 1 178 ? 9.492 -1.506 6.698 1.00 76.75 178 LYS A CA 1
ATOM 1403 C C . LYS A 1 178 ? 8.709 -0.390 7.390 1.00 76.75 178 LYS A C 1
ATOM 1405 O O . LYS A 1 178 ? 8.596 -0.392 8.609 1.00 76.75 178 LYS A O 1
ATOM 1410 N N . ASN A 1 179 ? 8.164 0.544 6.610 1.00 75.94 179 ASN A N 1
ATOM 1411 C CA . ASN A 1 179 ? 7.374 1.677 7.076 1.00 75.94 179 ASN A CA 1
ATOM 1412 C C . ASN A 1 179 ? 8.157 2.662 7.970 1.00 75.94 179 ASN A C 1
ATOM 1414 O O . ASN A 1 179 ? 7.576 3.316 8.830 1.00 75.94 179 ASN A O 1
ATOM 1418 N N . HIS A 1 180 ? 9.479 2.768 7.790 1.00 81.62 180 HIS A N 1
ATOM 1419 C CA . HIS A 1 180 ? 10.290 3.793 8.455 1.00 81.62 180 HIS A CA 1
ATOM 1420 C C . HIS A 1 180 ? 10.394 5.036 7.578 1.00 81.62 180 HIS A C 1
ATOM 1422 O O . HIS A 1 180 ? 10.634 4.916 6.375 1.00 81.62 180 HIS A O 1
ATOM 1428 N N . TYR A 1 181 ? 10.283 6.218 8.180 1.00 81.00 181 TYR A N 1
ATOM 1429 C CA . TYR A 1 181 ? 10.414 7.486 7.467 1.00 81.00 181 TYR A CA 1
ATOM 1430 C C . TYR A 1 181 ? 11.782 7.631 6.811 1.00 81.00 181 TYR A C 1
ATOM 1432 O O . TYR A 1 181 ? 12.821 7.318 7.401 1.00 81.00 181 TYR A O 1
ATOM 1440 N N . LEU A 1 182 ? 11.770 8.130 5.577 1.00 83.06 182 LEU A N 1
ATOM 1441 C CA . LEU A 1 182 ? 12.981 8.588 4.919 1.00 83.06 182 LEU A CA 1
ATOM 1442 C C . LEU A 1 182 ? 13.186 10.056 5.265 1.00 83.06 182 LEU A C 1
ATOM 1444 O O . LEU A 1 182 ? 12.299 10.882 5.060 1.00 83.06 182 LEU A O 1
ATOM 1448 N N . ILE A 1 183 ? 14.378 10.382 5.747 1.00 84.25 183 ILE A N 1
ATOM 1449 C CA . ILE A 1 183 ? 14.765 11.751 6.083 1.00 84.25 183 ILE A CA 1
ATOM 1450 C C . ILE A 1 183 ? 15.880 12.155 5.131 1.00 84.25 183 ILE A C 1
ATOM 1452 O O . ILE A 1 183 ? 16.785 11.365 4.860 1.00 84.25 183 ILE A O 1
ATOM 1456 N N . TRP A 1 184 ? 15.826 13.374 4.603 1.00 86.75 184 TRP A N 1
ATOM 1457 C CA . TRP A 1 184 ? 16.929 13.888 3.802 1.00 86.75 184 TRP A CA 1
ATOM 1458 C C . TRP A 1 184 ? 18.193 14.006 4.656 1.00 86.75 184 TRP A C 1
ATOM 1460 O O . TRP A 1 184 ? 18.205 14.717 5.659 1.00 86.75 184 TRP A O 1
ATOM 1470 N N . GLN A 1 185 ? 19.259 13.322 4.249 1.00 84.38 185 GLN A N 1
ATOM 1471 C CA . GLN A 1 185 ? 20.556 13.371 4.917 1.00 84.38 185 GLN A CA 1
ATOM 1472 C C . GLN A 1 185 ? 21.638 13.758 3.905 1.00 84.38 185 GLN A C 1
ATOM 1474 O O . GLN A 1 185 ? 21.711 13.207 2.804 1.00 84.38 185 GLN A O 1
ATOM 1479 N N . GLY A 1 186 ? 22.461 14.744 4.271 1.00 83.06 186 GLY A N 1
ATOM 1480 C CA . GLY A 1 186 ? 23.550 15.262 3.435 1.00 83.06 186 GLY A CA 1
ATOM 1481 C C . GLY A 1 186 ? 24.799 14.374 3.423 1.00 83.06 186 GLY A C 1
ATOM 1482 O O . GLY A 1 186 ? 25.591 14.414 2.485 1.00 83.06 186 GLY A O 1
ATOM 1483 N N . ASP A 1 187 ? 24.960 13.547 4.454 1.00 83.94 187 ASP A N 1
ATOM 1484 C CA . ASP A 1 187 ? 26.179 12.817 4.804 1.00 83.94 187 ASP A CA 1
ATOM 1485 C C . ASP A 1 187 ? 26.026 11.290 4.690 1.00 83.94 187 ASP A C 1
ATOM 1487 O O . ASP A 1 187 ? 26.802 10.522 5.258 1.00 83.94 187 ASP A O 1
ATOM 1491 N N . VAL A 1 188 ? 25.054 10.818 3.913 1.00 86.56 188 VAL A N 1
ATOM 1492 C CA . VAL A 1 188 ? 24.745 9.387 3.773 1.00 86.56 188 VAL A CA 1
ATOM 1493 C C . VAL A 1 188 ? 25.941 8.597 3.244 1.00 86.56 188 VAL A C 1
ATOM 1495 O O . VAL A 1 188 ? 26.219 7.489 3.703 1.00 86.56 188 VAL A O 1
ATOM 1498 N N . GLY A 1 189 ? 26.721 9.188 2.337 1.00 85.38 189 GLY A N 1
ATOM 1499 C CA . GLY A 1 189 ? 27.943 8.561 1.826 1.00 85.38 189 GLY A CA 1
ATOM 1500 C C . GLY A 1 189 ? 28.979 8.322 2.929 1.00 85.38 189 GLY A C 1
ATOM 1501 O O . GLY A 1 189 ? 29.656 7.295 2.926 1.00 85.38 189 GLY A O 1
ATOM 1502 N N . LYS A 1 190 ? 29.059 9.226 3.916 1.00 86.44 190 LYS A N 1
ATOM 1503 C CA . LYS A 1 190 ? 29.918 9.064 5.097 1.00 86.44 190 LYS A CA 1
ATOM 1504 C C . LYS A 1 190 ? 29.407 7.926 5.978 1.00 86.44 190 LYS A C 1
ATOM 1506 O O . LYS A 1 190 ? 30.190 7.046 6.321 1.00 86.44 190 LYS A O 1
ATOM 1511 N N . PHE A 1 191 ? 28.100 7.874 6.239 1.00 87.94 191 PHE A N 1
ATOM 1512 C CA . PHE A 1 191 ? 27.481 6.766 6.972 1.00 87.94 191 PHE A CA 1
ATOM 1513 C C . PHE A 1 191 ? 27.786 5.398 6.339 1.00 87.94 191 PHE A C 1
ATOM 1515 O O . PHE A 1 191 ? 28.182 4.464 7.040 1.00 87.94 191 PHE A O 1
ATOM 1522 N N . TYR A 1 192 ? 27.641 5.255 5.018 1.00 87.25 192 TYR A N 1
ATOM 1523 C CA . TYR A 1 192 ? 27.946 3.995 4.333 1.00 87.25 192 TYR A CA 1
ATOM 1524 C C . TYR A 1 192 ? 29.439 3.661 4.337 1.00 87.25 192 TYR A C 1
ATOM 1526 O O . TYR A 1 192 ? 29.805 2.497 4.525 1.00 87.25 192 TYR A O 1
ATOM 1534 N N . ASN A 1 193 ? 30.305 4.663 4.199 1.00 88.00 193 ASN A N 1
ATOM 1535 C CA . ASN A 1 193 ? 31.745 4.471 4.319 1.00 88.00 193 ASN A CA 1
ATOM 1536 C C . ASN A 1 193 ? 32.134 3.947 5.712 1.00 88.00 193 ASN A C 1
ATOM 1538 O O . ASN A 1 193 ? 32.866 2.971 5.815 1.00 88.00 193 ASN A O 1
ATOM 1542 N N . GLU A 1 194 ? 31.590 4.540 6.775 1.00 88.50 194 GLU A N 1
ATOM 1543 C CA . GLU A 1 194 ? 31.884 4.158 8.164 1.00 88.50 194 GLU A CA 1
ATOM 1544 C C . GLU A 1 194 ? 31.315 2.786 8.536 1.00 88.50 194 GLU A C 1
ATOM 1546 O O . GLU A 1 194 ? 31.946 2.024 9.262 1.00 88.50 194 GLU A O 1
ATOM 1551 N N . THR A 1 195 ? 30.129 2.446 8.031 1.00 88.25 195 THR A N 1
ATOM 1552 C CA . THR A 1 195 ? 29.436 1.207 8.421 1.00 88.25 195 THR A CA 1
ATOM 1553 C C . THR A 1 195 ? 29.678 0.024 7.488 1.00 88.25 195 THR A C 1
ATOM 1555 O O . THR A 1 195 ? 29.412 -1.110 7.873 1.00 88.25 195 THR A O 1
ATOM 1558 N N . SER A 1 196 ? 30.130 0.259 6.253 1.00 86.06 196 SER A N 1
ATOM 1559 C CA . SER A 1 196 ? 30.323 -0.801 5.249 1.00 86.06 196 SER A CA 1
ATOM 1560 C C . SER A 1 196 ? 31.581 -0.666 4.390 1.00 86.06 196 SER A C 1
ATOM 1562 O O . SER A 1 196 ? 31.787 -1.490 3.504 1.00 86.06 196 SER A O 1
ATOM 1564 N N . GLY A 1 197 ? 32.417 0.356 4.608 1.00 83.81 197 GLY A N 1
ATOM 1565 C CA . GLY A 1 197 ? 33.650 0.571 3.839 1.00 83.81 197 GLY A CA 1
ATOM 1566 C C . GLY A 1 197 ? 33.432 0.974 2.376 1.00 83.81 197 GLY A C 1
ATOM 1567 O O . GLY A 1 197 ? 34.387 1.030 1.606 1.00 83.81 197 GLY A O 1
ATOM 1568 N N . ASN A 1 198 ? 32.187 1.241 1.970 1.00 82.75 198 ASN A N 1
ATOM 1569 C CA . ASN A 1 198 ? 31.831 1.631 0.611 1.00 82.75 198 ASN A CA 1
ATOM 1570 C C . ASN A 1 198 ? 30.940 2.879 0.659 1.00 82.75 198 ASN A C 1
ATOM 1572 O O . ASN A 1 198 ? 29.806 2.764 1.108 1.00 82.75 198 ASN A O 1
ATOM 1576 N N . PRO A 1 199 ? 31.394 4.051 0.184 1.00 79.81 199 PRO A N 1
ATOM 1577 C CA . PRO A 1 199 ? 30.601 5.281 0.210 1.00 79.81 199 PRO A CA 1
ATOM 1578 C C . PRO A 1 199 ? 29.507 5.326 -0.868 1.00 79.81 199 PRO A C 1
ATOM 1580 O O . PRO A 1 199 ? 28.743 6.288 -0.925 1.00 79.81 199 PRO A O 1
ATOM 1583 N N . GLY A 1 200 ? 29.464 4.343 -1.773 1.00 83.56 200 GLY A N 1
ATOM 1584 C CA . GLY A 1 200 ? 28.559 4.330 -2.912 1.00 83.56 200 GLY A CA 1
ATOM 1585 C C . GLY A 1 200 ? 27.100 4.175 -2.495 1.00 83.56 200 GLY A C 1
ATOM 1586 O O . GLY A 1 200 ? 26.690 3.120 -2.018 1.00 83.56 200 GLY A O 1
ATOM 1587 N N . ILE A 1 201 ? 26.299 5.202 -2.765 1.00 89.31 201 ILE A N 1
ATOM 1588 C CA . ILE A 1 201 ? 24.856 5.198 -2.524 1.00 89.31 201 ILE A CA 1
ATOM 1589 C C . ILE A 1 201 ? 24.143 4.879 -3.838 1.00 89.31 201 ILE A C 1
ATOM 1591 O O . ILE A 1 201 ? 24.479 5.431 -4.891 1.00 89.31 201 ILE A O 1
ATOM 1595 N N . LYS A 1 202 ? 23.116 4.030 -3.795 1.00 88.19 202 LYS A N 1
ATOM 1596 C CA . LYS A 1 202 ? 22.219 3.798 -4.933 1.00 88.19 202 LYS A CA 1
ATOM 1597 C C . LYS A 1 202 ? 20.783 3.997 -4.502 1.00 88.19 202 LYS A C 1
ATOM 1599 O O . LYS A 1 202 ? 20.385 3.508 -3.460 1.00 88.19 202 LYS A O 1
ATOM 1604 N N . CYS A 1 203 ? 19.991 4.655 -5.339 1.00 87.94 203 CYS A N 1
ATOM 1605 C CA . CYS A 1 203 ? 18.564 4.772 -5.086 1.00 87.94 203 CYS A CA 1
ATOM 1606 C C . CYS A 1 203 ? 17.874 3.402 -5.177 1.00 87.94 203 CYS A C 1
ATOM 1608 O O . CYS A 1 203 ? 17.945 2.741 -6.213 1.00 87.94 203 CYS A O 1
ATOM 1610 N N . ASP A 1 204 ? 17.119 3.010 -4.159 1.00 88.38 204 ASP A N 1
ATOM 1611 C CA . ASP A 1 204 ? 16.405 1.737 -4.104 1.00 88.38 204 ASP A CA 1
ATOM 1612 C C . ASP A 1 204 ? 15.281 1.602 -5.130 1.00 88.38 204 ASP A C 1
ATOM 1614 O O . ASP A 1 204 ? 14.944 0.481 -5.522 1.00 88.38 204 ASP A O 1
ATOM 1618 N N . PHE A 1 205 ? 14.747 2.721 -5.625 1.00 84.69 205 PHE A N 1
ATOM 1619 C CA . PHE A 1 205 ? 13.721 2.741 -6.666 1.00 84.69 205 PHE A CA 1
ATOM 1620 C C . PHE A 1 205 ? 14.328 2.662 -8.068 1.00 84.69 205 PHE A C 1
ATOM 1622 O O . PHE A 1 205 ? 14.107 1.690 -8.784 1.00 84.69 205 PHE A O 1
ATOM 1629 N N . CYS A 1 206 ? 15.092 3.678 -8.485 1.00 79.81 206 CYS A N 1
ATOM 1630 C CA . CYS A 1 206 ? 15.560 3.775 -9.872 1.00 79.81 206 CYS A CA 1
ATOM 1631 C C . CYS A 1 206 ? 16.945 3.171 -10.126 1.00 79.81 206 CYS A C 1
ATOM 1633 O O . CYS A 1 206 ? 17.350 3.099 -11.288 1.00 79.81 206 CYS A O 1
ATOM 1635 N N . LYS A 1 207 ? 17.657 2.763 -9.067 1.00 85.81 207 LYS A N 1
ATOM 1636 C CA . LYS A 1 207 ? 19.032 2.236 -9.076 1.00 85.81 207 LYS A CA 1
ATOM 1637 C C . LYS A 1 207 ? 20.116 3.224 -9.521 1.00 85.81 207 LYS A C 1
ATOM 1639 O O . LYS A 1 207 ? 21.266 2.822 -9.677 1.00 85.81 207 LYS A O 1
ATOM 1644 N N . ALA A 1 208 ? 19.781 4.507 -9.682 1.00 80.69 2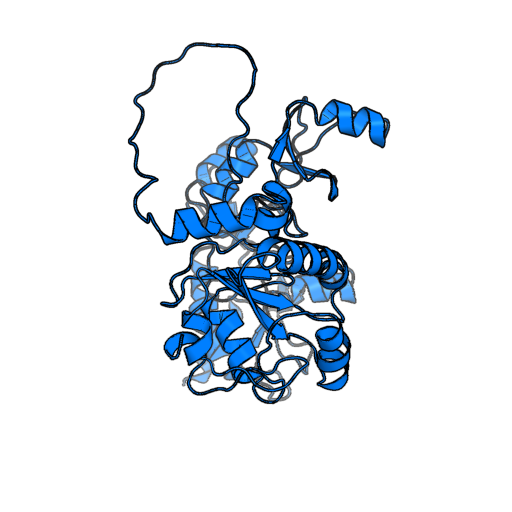08 ALA A N 1
ATOM 1645 C CA . ALA A 1 208 ? 20.759 5.550 -9.981 1.00 80.69 208 ALA A CA 1
ATOM 1646 C C . ALA A 1 208 ? 21.767 5.703 -8.833 1.00 80.69 208 ALA A C 1
ATOM 1648 O O . ALA A 1 208 ? 21.378 5.694 -7.661 1.00 80.69 208 ALA A O 1
ATOM 1649 N N . SER A 1 209 ? 23.042 5.867 -9.181 1.00 84.31 209 SER A N 1
ATOM 1650 C CA . SER A 1 209 ? 24.097 6.196 -8.222 1.00 84.31 209 SER A CA 1
ATOM 1651 C C . SER A 1 209 ? 23.907 7.621 -7.704 1.00 84.31 209 SER A C 1
ATOM 1653 O O . SER A 1 209 ? 23.713 8.547 -8.492 1.00 84.31 209 SER A O 1
ATOM 1655 N N . LEU A 1 210 ? 23.971 7.798 -6.387 1.00 84.00 210 LEU A N 1
ATOM 1656 C CA . LEU A 1 210 ? 23.847 9.092 -5.715 1.00 84.00 210 LEU A CA 1
ATOM 1657 C C . LEU A 1 210 ? 25.215 9.511 -5.182 1.00 84.00 210 LEU A C 1
ATOM 1659 O O . LEU A 1 210 ? 26.040 8.669 -4.836 1.00 84.00 210 LEU A O 1
ATOM 1663 N N . ARG A 1 211 ? 25.479 10.821 -5.160 1.00 74.31 211 ARG A N 1
ATOM 1664 C CA . ARG A 1 211 ? 26.820 11.334 -4.845 1.00 74.31 211 ARG A CA 1
ATOM 1665 C C . ARG A 1 211 ? 27.130 11.308 -3.350 1.00 74.31 211 ARG A C 1
ATOM 1667 O O . ARG A 1 211 ? 28.174 10.796 -2.967 1.00 74.31 211 ARG A O 1
ATOM 1674 N N . ARG A 1 212 ? 26.273 11.918 -2.525 1.00 74.56 212 ARG A N 1
ATOM 1675 C CA . ARG A 1 212 ? 26.528 12.117 -1.082 1.00 74.56 212 ARG A CA 1
ATOM 1676 C C . ARG A 1 212 ? 25.267 12.113 -0.228 1.00 74.56 212 ARG A C 1
ATOM 1678 O O . ARG A 1 212 ? 25.312 11.633 0.900 1.00 74.56 212 ARG A O 1
ATOM 1685 N N . SER A 1 213 ? 24.168 12.599 -0.794 1.00 84.31 213 SER A N 1
ATOM 1686 C CA . SER A 1 213 ? 22.897 12.785 -0.114 1.00 84.31 213 SER A CA 1
ATOM 1687 C C . SER A 1 213 ? 21.783 11.942 -0.721 1.00 84.31 213 SER A C 1
ATOM 1689 O O . SER A 1 213 ? 21.776 11.619 -1.916 1.00 84.31 213 SER A O 1
ATOM 1691 N N . SER A 1 214 ? 20.830 11.587 0.126 1.00 90.31 214 SER A N 1
ATOM 1692 C CA . SER A 1 214 ? 19.621 10.861 -0.245 1.00 90.31 214 SER A CA 1
ATOM 1693 C C . SER A 1 214 ? 18.546 11.092 0.812 1.00 90.31 214 SER A C 1
ATOM 1695 O O . SER A 1 214 ? 18.812 11.520 1.938 1.00 90.31 214 SER A O 1
ATOM 1697 N N . TRP A 1 215 ? 17.305 10.792 0.444 1.00 91.56 215 TRP A N 1
ATOM 1698 C CA . TRP A 1 215 ? 16.263 10.496 1.418 1.00 91.56 215 TRP A CA 1
ATOM 1699 C C . TRP A 1 215 ? 16.553 9.112 1.983 1.00 91.56 215 TRP A C 1
ATOM 1701 O O . TRP A 1 215 ? 16.436 8.118 1.266 1.00 91.56 215 TRP A O 1
ATOM 1711 N N . HIS A 1 216 ? 16.981 9.069 3.235 1.00 90.56 216 HIS A N 1
ATOM 1712 C CA . HIS A 1 216 ? 17.644 7.918 3.819 1.00 90.56 216 HIS A CA 1
ATOM 1713 C C . HIS A 1 216 ? 16.867 7.375 5.018 1.00 90.56 216 HIS A C 1
ATOM 1715 O O . HIS A 1 216 ? 16.471 8.128 5.910 1.00 90.56 216 HIS A O 1
ATOM 1721 N N . CYS A 1 217 ? 16.697 6.053 5.073 1.00 89.81 217 CYS A N 1
ATOM 1722 C CA . CYS A 1 217 ? 16.374 5.340 6.305 1.00 89.81 217 CYS A CA 1
ATOM 1723 C C . CYS A 1 217 ? 17.629 4.623 6.795 1.00 89.81 217 CYS A C 1
ATOM 1725 O O . CYS A 1 217 ? 18.055 3.620 6.213 1.00 89.81 217 CYS A O 1
ATOM 1727 N N . ARG A 1 218 ? 18.166 5.100 7.919 1.00 87.44 218 ARG A N 1
ATOM 1728 C CA . ARG A 1 218 ? 19.372 4.544 8.542 1.00 87.44 218 ARG A CA 1
ATOM 1729 C C . ARG A 1 218 ? 19.197 3.106 9.005 1.00 87.44 218 ARG A C 1
ATOM 1731 O O . ARG A 1 218 ? 20.096 2.290 8.835 1.00 87.44 218 ARG A O 1
ATOM 1738 N N . GLU A 1 219 ? 18.021 2.786 9.532 1.00 87.75 219 GLU A N 1
ATOM 1739 C CA . GLU A 1 219 ? 17.704 1.444 10.023 1.00 87.75 219 GLU A CA 1
ATOM 1740 C C . GLU A 1 219 ? 17.631 0.410 8.898 1.00 87.75 219 GLU A C 1
ATOM 1742 O O . GLU A 1 219 ? 18.047 -0.733 9.064 1.00 87.75 219 GLU A O 1
ATOM 1747 N N . CYS A 1 220 ? 17.086 0.800 7.745 1.00 88.38 220 CYS A N 1
ATOM 1748 C CA . CYS A 1 220 ? 16.881 -0.111 6.620 1.00 88.38 220 CYS A CA 1
ATOM 1749 C C . CYS A 1 220 ? 17.982 -0.045 5.571 1.00 88.38 220 CYS A C 1
ATOM 1751 O O . CYS A 1 220 ? 17.961 -0.879 4.670 1.00 88.38 220 CYS A O 1
ATOM 1753 N N . ARG A 1 221 ? 18.909 0.920 5.675 1.00 91.00 221 ARG A N 1
ATOM 1754 C CA . ARG A 1 221 ? 19.873 1.239 4.612 1.00 91.00 221 ARG A CA 1
ATOM 1755 C C . ARG A 1 221 ? 19.145 1.420 3.278 1.00 91.00 221 ARG A C 1
ATOM 1757 O O . ARG A 1 221 ? 19.466 0.776 2.286 1.00 91.00 221 ARG A O 1
ATOM 1764 N N . PHE A 1 222 ? 18.085 2.226 3.329 1.00 90.81 222 PHE A N 1
ATOM 1765 C CA . PHE A 1 222 ? 17.208 2.486 2.195 1.00 90.81 222 PHE A CA 1
ATOM 1766 C C . PHE A 1 222 ? 17.400 3.921 1.730 1.00 90.81 222 PHE A C 1
ATOM 1768 O O . PHE A 1 222 ? 17.304 4.841 2.542 1.00 90.81 222 PHE A O 1
ATOM 1775 N N . ASP A 1 223 ? 17.613 4.109 0.435 1.00 92.62 223 ASP A N 1
ATOM 1776 C CA . ASP A 1 223 ? 17.969 5.384 -0.163 1.00 92.62 223 ASP A CA 1
ATOM 1777 C C . ASP A 1 223 ? 17.064 5.744 -1.330 1.00 92.62 223 ASP A C 1
ATOM 1779 O O . ASP A 1 223 ? 16.881 4.993 -2.290 1.00 92.62 223 ASP A O 1
ATOM 1783 N N . LEU A 1 224 ? 16.541 6.962 -1.312 1.00 90.69 224 LEU A N 1
ATOM 1784 C CA . LEU A 1 224 ? 15.720 7.487 -2.389 1.00 90.69 224 LEU A CA 1
ATOM 1785 C C . LEU A 1 224 ? 16.340 8.767 -2.956 1.00 90.69 224 LEU A C 1
ATOM 1787 O O . LEU A 1 224 ? 16.717 9.685 -2.225 1.00 90.69 224 LEU A O 1
ATOM 1791 N N . CYS A 1 225 ? 16.469 8.828 -4.285 1.00 88.12 225 CYS A N 1
ATOM 1792 C CA . CYS A 1 225 ? 16.901 10.049 -4.959 1.00 88.12 225 CYS A CA 1
ATOM 1793 C C . CYS A 1 225 ? 15.776 11.087 -4.974 1.00 88.12 225 CYS A C 1
ATOM 1795 O O . CYS A 1 225 ? 14.602 10.735 -4.843 1.00 88.12 225 CYS A O 1
ATOM 1797 N N . LYS A 1 226 ? 16.133 12.356 -5.202 1.00 85.94 226 LYS A N 1
ATOM 1798 C CA . LYS A 1 226 ? 15.175 13.466 -5.294 1.00 85.94 226 LYS A CA 1
ATOM 1799 C C . LYS A 1 226 ? 14.046 13.167 -6.290 1.00 85.94 226 LYS A C 1
ATOM 1801 O O . LYS A 1 226 ? 12.891 13.163 -5.894 1.00 85.94 226 LYS A O 1
ATOM 1806 N N . ASP A 1 227 ? 14.378 12.748 -7.511 1.00 81.56 227 ASP A N 1
ATOM 1807 C CA . ASP A 1 227 ? 13.369 12.445 -8.537 1.00 81.56 227 ASP A CA 1
ATOM 1808 C C . ASP A 1 227 ? 12.409 11.307 -8.160 1.00 81.56 227 ASP A C 1
ATOM 1810 O O . ASP A 1 227 ? 11.264 11.281 -8.614 1.00 81.56 227 ASP A O 1
ATOM 1814 N N . CYS A 1 228 ? 12.885 10.299 -7.419 1.00 84.25 228 CYS A N 1
ATOM 1815 C CA . CYS A 1 228 ? 12.034 9.194 -6.975 1.00 84.25 228 CYS A CA 1
ATOM 1816 C C . CYS A 1 228 ? 11.175 9.595 -5.780 1.00 84.25 228 CYS A C 1
ATOM 1818 O O . CYS A 1 228 ? 10.050 9.113 -5.686 1.00 84.25 228 CYS A O 1
ATOM 1820 N N . ARG A 1 229 ? 11.685 10.480 -4.915 1.00 87.88 229 ARG A N 1
ATOM 1821 C CA . ARG A 1 229 ? 10.898 11.105 -3.855 1.00 87.88 229 ARG A CA 1
ATOM 1822 C C . ARG A 1 229 ? 9.776 11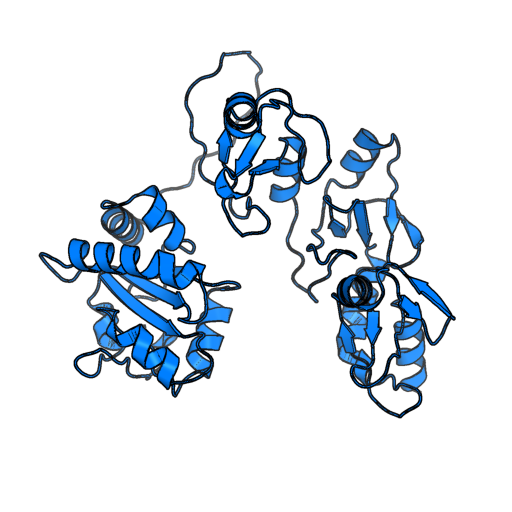.935 -4.449 1.00 87.88 229 ARG A C 1
ATOM 1824 O O . ARG A 1 229 ? 8.630 11.690 -4.107 1.00 87.88 229 ARG A O 1
ATOM 1831 N N . ASP A 1 230 ? 10.097 12.862 -5.345 1.00 83.00 230 ASP A N 1
ATOM 1832 C CA . ASP A 1 230 ? 9.119 13.793 -5.917 1.00 83.00 230 ASP A CA 1
ATOM 1833 C C . ASP A 1 230 ? 7.994 13.017 -6.617 1.00 83.00 230 ASP A C 1
ATOM 1835 O O . ASP A 1 230 ? 6.821 13.238 -6.356 1.00 83.00 230 ASP A O 1
ATOM 1839 N N . TRP A 1 231 ? 8.337 11.975 -7.376 1.00 82.06 231 TRP A N 1
ATOM 1840 C CA . TRP A 1 231 ? 7.330 11.082 -7.954 1.00 82.06 231 TRP A CA 1
ATOM 1841 C C . TRP A 1 231 ? 6.482 10.334 -6.938 1.00 82.06 231 TRP A C 1
ATOM 1843 O O . TRP A 1 231 ? 5.299 10.142 -7.190 1.00 82.06 231 TRP A O 1
ATOM 1853 N N . LEU A 1 232 ? 7.070 9.849 -5.843 1.00 80.19 232 LEU A N 1
ATOM 1854 C CA . LEU A 1 232 ? 6.309 9.112 -4.837 1.00 80.19 232 LEU A CA 1
ATOM 1855 C C . LEU A 1 232 ? 5.266 10.022 -4.179 1.00 80.19 232 LEU A C 1
ATOM 1857 O O . LEU A 1 232 ? 4.159 9.566 -3.921 1.00 80.19 232 LEU A O 1
ATOM 1861 N N . VAL A 1 233 ? 5.622 11.290 -3.966 1.00 79.50 233 VAL A N 1
ATOM 1862 C CA . VAL A 1 233 ? 4.749 12.327 -3.400 1.00 79.50 233 VAL A CA 1
ATOM 1863 C C . VAL A 1 233 ? 3.670 12.758 -4.396 1.00 79.50 233 VAL A C 1
ATOM 1865 O O . VAL A 1 233 ? 2.506 12.846 -4.027 1.00 79.50 233 VAL A O 1
ATOM 1868 N N . ASP A 1 234 ? 4.032 12.954 -5.666 1.00 75.38 234 ASP A N 1
ATOM 1869 C CA . ASP A 1 234 ? 3.097 13.356 -6.728 1.00 75.38 234 ASP A CA 1
ATOM 1870 C C . ASP A 1 234 ? 2.125 12.227 -7.129 1.00 75.38 234 ASP A C 1
ATOM 1872 O O . ASP A 1 234 ? 1.111 12.462 -7.790 1.00 75.38 234 ASP A O 1
ATOM 1876 N N . SER A 1 235 ? 2.445 10.971 -6.800 1.00 77.19 235 SER A N 1
ATOM 1877 C CA . SER A 1 235 ? 1.651 9.822 -7.234 1.00 77.19 235 SER A CA 1
ATOM 1878 C C . SER A 1 235 ? 0.492 9.533 -6.283 1.00 77.19 235 SER A C 1
ATOM 1880 O O . SER A 1 235 ? 0.649 9.450 -5.068 1.00 77.19 235 SER A O 1
ATOM 1882 N N . LYS A 1 236 ? -0.690 9.275 -6.846 1.00 76.00 236 LYS A N 1
ATOM 1883 C CA . LYS A 1 236 ? -1.902 8.985 -6.066 1.00 76.00 236 LYS A CA 1
ATOM 1884 C C . LYS A 1 236 ? -2.009 7.489 -5.764 1.00 76.00 236 LYS A C 1
ATOM 1886 O O . LYS A 1 236 ? -1.844 6.651 -6.661 1.00 76.00 236 LYS A O 1
ATOM 1891 N N . LYS A 1 237 ? -2.328 7.139 -4.510 1.00 68.00 237 LYS A N 1
ATOM 1892 C CA . LYS A 1 237 ? -2.682 5.761 -4.129 1.00 68.00 237 LYS A CA 1
ATOM 1893 C C . LYS A 1 237 ? -3.978 5.364 -4.836 1.00 68.00 237 LYS A C 1
ATOM 1895 O O . LYS A 1 237 ? -4.987 6.056 -4.732 1.00 68.00 237 LYS A O 1
ATOM 1900 N N . PHE A 1 238 ? -3.949 4.244 -5.551 1.00 66.12 238 PHE A N 1
ATOM 1901 C CA . PHE A 1 238 ? -5.130 3.689 -6.200 1.00 66.12 238 PHE A CA 1
ATOM 1902 C C . PHE A 1 238 ? -5.729 2.588 -5.312 1.00 66.12 238 PHE A C 1
ATOM 1904 O O . PHE A 1 238 ? -5.178 1.493 -5.230 1.00 66.12 238 PHE A O 1
ATOM 1911 N N . ASN A 1 239 ? -6.830 2.890 -4.616 1.00 58.88 239 ASN A N 1
ATOM 1912 C CA . ASN A 1 239 ? -7.386 2.016 -3.569 1.00 58.88 239 ASN A CA 1
ATOM 1913 C C . ASN A 1 239 ? -8.313 0.897 -4.071 1.00 58.88 239 ASN A C 1
ATOM 1915 O O . ASN A 1 239 ? -8.676 0.022 -3.289 1.00 58.88 239 ASN A O 1
ATOM 1919 N N . ASN A 1 240 ? -8.667 0.856 -5.356 1.00 59.56 240 ASN A N 1
ATOM 1920 C CA . ASN A 1 240 ? -9.560 -0.190 -5.853 1.00 59.56 240 ASN A CA 1
ATOM 1921 C C . ASN A 1 240 ? -8.745 -1.436 -6.252 1.00 59.56 240 ASN A C 1
ATOM 1923 O O . ASN A 1 240 ? -8.031 -1.420 -7.254 1.00 59.56 240 ASN A O 1
ATOM 1927 N N . LEU A 1 241 ? -8.889 -2.514 -5.464 1.00 64.31 241 LEU A N 1
ATOM 1928 C CA . LEU A 1 241 ? -8.411 -3.893 -5.713 1.00 64.31 241 LEU A CA 1
ATOM 1929 C C . LEU A 1 241 ? -6.925 -4.205 -5.463 1.00 64.31 241 LEU A C 1
ATOM 1931 O O . LEU A 1 241 ? -6.433 -5.225 -5.951 1.00 64.31 241 LEU A O 1
ATOM 1935 N N . HIS A 1 242 ? -6.219 -3.374 -4.685 1.00 73.69 242 HIS A N 1
ATOM 1936 C CA . HIS A 1 242 ? -4.825 -3.611 -4.266 1.00 73.69 242 HIS A CA 1
ATOM 1937 C C . HIS A 1 242 ? -3.915 -4.077 -5.415 1.00 73.69 242 HIS A C 1
ATOM 1939 O O . HIS A 1 242 ? -3.204 -5.073 -5.292 1.00 73.69 242 HIS A O 1
ATOM 1945 N N . LEU A 1 243 ? -3.952 -3.386 -6.559 1.00 83.44 243 LEU A N 1
ATOM 1946 C CA . LEU A 1 243 ? -3.109 -3.749 -7.695 1.00 83.44 243 LEU A CA 1
ATOM 1947 C C . LEU A 1 243 ? -1.629 -3.626 -7.324 1.00 83.44 243 LEU A C 1
ATOM 1949 O O . LEU A 1 243 ? -1.166 -2.587 -6.840 1.00 83.44 243 LEU A O 1
ATOM 1953 N N . ARG A 1 244 ? -0.882 -4.699 -7.578 1.00 86.12 244 ARG A N 1
ATOM 1954 C CA . ARG A 1 244 ? 0.539 -4.809 -7.253 1.00 86.12 244 ARG A CA 1
ATOM 1955 C C . ARG A 1 244 ? 1.354 -5.190 -8.480 1.00 86.12 244 ARG A C 1
ATOM 1957 O O . ARG A 1 244 ? 0.822 -5.730 -9.443 1.00 86.12 244 ARG A O 1
ATOM 1964 N N . CYS A 1 245 ? 2.650 -4.896 -8.472 1.00 87.25 245 CYS A N 1
ATOM 1965 C CA . CYS A 1 245 ? 3.566 -5.447 -9.469 1.00 87.25 245 CYS A CA 1
ATOM 1966 C C . CYS A 1 245 ? 3.906 -6.913 -9.149 1.00 87.25 245 CYS A C 1
ATOM 1968 O O . CYS A 1 245 ? 3.522 -7.444 -8.111 1.00 87.25 245 CYS A O 1
ATOM 1970 N N . TRP A 1 246 ? 4.700 -7.557 -10.008 1.00 85.12 246 TRP A N 1
ATOM 1971 C CA . TRP A 1 246 ? 5.130 -8.950 -9.814 1.00 85.12 246 TRP A CA 1
ATOM 1972 C C . TRP A 1 246 ? 5.889 -9.217 -8.500 1.00 85.12 246 TRP A C 1
ATOM 1974 O O . TRP A 1 246 ? 5.962 -10.365 -8.072 1.00 85.12 246 TRP A O 1
ATOM 1984 N N . ALA A 1 247 ? 6.451 -8.178 -7.876 1.00 82.62 247 ALA A N 1
ATOM 1985 C CA . ALA A 1 247 ? 7.141 -8.233 -6.585 1.00 82.62 247 ALA A CA 1
ATOM 1986 C C . ALA A 1 247 ? 6.270 -7.713 -5.423 1.00 82.62 247 ALA A C 1
ATOM 1988 O O . ALA A 1 247 ? 6.793 -7.301 -4.393 1.00 82.62 247 ALA A O 1
ATOM 1989 N N . SER A 1 248 ? 4.950 -7.651 -5.611 1.00 83.31 248 SER A N 1
ATOM 1990 C CA . SER A 1 248 ? 3.961 -7.227 -4.611 1.00 83.31 248 SER A CA 1
ATOM 1991 C C . SER A 1 248 ? 4.050 -5.780 -4.110 1.00 83.31 248 SER A C 1
ATOM 1993 O O . SER A 1 248 ? 3.321 -5.384 -3.194 1.00 83.31 248 SER A O 1
ATOM 1995 N N . HIS A 1 249 ? 4.859 -4.937 -4.754 1.00 82.81 249 HIS A N 1
ATOM 1996 C CA . HIS A 1 249 ? 4.822 -3.496 -4.515 1.00 82.81 249 HIS A CA 1
ATOM 1997 C C . HIS A 1 249 ? 3.531 -2.895 -5.071 1.00 82.81 249 HIS A C 1
ATOM 1999 O O . HIS A 1 249 ? 3.104 -3.250 -6.171 1.00 82.81 249 HIS A O 1
ATOM 2005 N N . TYR A 1 250 ? 2.953 -1.939 -4.347 1.00 81.88 250 TYR A N 1
ATOM 2006 C CA . TYR A 1 250 ? 1.796 -1.186 -4.820 1.00 81.88 250 T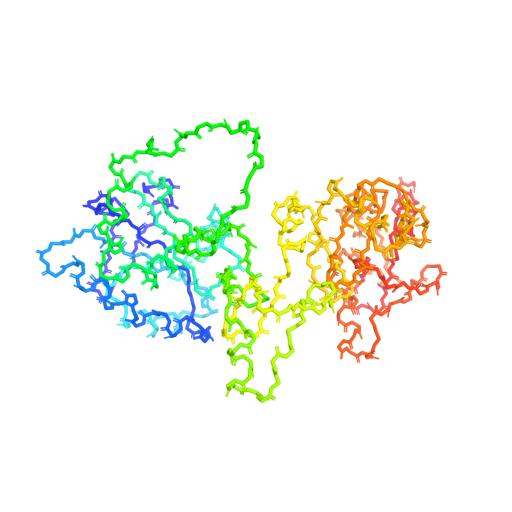YR A CA 1
ATOM 2007 C C . TYR A 1 250 ? 2.090 -0.476 -6.144 1.00 81.88 250 TYR A C 1
ATOM 2009 O O . TYR A 1 250 ? 3.177 0.077 -6.346 1.00 81.88 250 TYR A O 1
ATOM 2017 N N . LEU A 1 251 ? 1.104 -0.490 -7.038 1.00 85.88 251 LEU A N 1
ATOM 2018 C CA . LEU A 1 251 ? 1.106 0.375 -8.209 1.00 85.88 251 LEU A CA 1
ATOM 2019 C C . LEU A 1 251 ? 0.502 1.727 -7.832 1.00 85.88 251 LEU A C 1
ATOM 2021 O O . LEU A 1 251 ? -0.553 1.778 -7.199 1.00 85.88 251 LEU A O 1
ATOM 2025 N N . LEU A 1 252 ? 1.153 2.814 -8.238 1.00 86.00 252 LEU A N 1
ATOM 2026 C CA . LEU A 1 252 ? 0.671 4.171 -7.990 1.00 86.00 252 LEU A CA 1
ATOM 2027 C C . LEU A 1 252 ? 0.288 4.838 -9.305 1.00 86.00 252 LEU A C 1
ATOM 2029 O O . LEU A 1 252 ? 0.941 4.628 -10.327 1.00 86.00 252 LEU A O 1
ATOM 2033 N N . MET A 1 253 ? -0.766 5.648 -9.282 1.00 86.56 253 MET A N 1
ATOM 2034 C CA . MET A 1 253 ? -1.151 6.446 -10.441 1.00 86.56 253 MET A CA 1
ATOM 2035 C C . MET A 1 253 ? -0.127 7.566 -10.629 1.00 86.56 253 MET A C 1
ATOM 2037 O O . MET A 1 253 ? 0.043 8.388 -9.730 1.00 86.56 253 MET A O 1
ATOM 2041 N N . SER A 1 254 ? 0.536 7.609 -11.785 1.00 82.12 254 SER A N 1
ATOM 2042 C CA . SER A 1 254 ? 1.581 8.598 -12.059 1.00 82.12 254 SER A CA 1
ATOM 2043 C C . SER A 1 254 ? 1.196 9.555 -13.183 1.00 82.12 254 SER A C 1
ATOM 2045 O O . SER A 1 254 ? 1.304 9.225 -14.366 1.00 82.12 254 SER A O 1
ATOM 2047 N N . GLU A 1 255 ? 0.813 10.778 -12.820 1.00 79.00 255 GLU A N 1
ATOM 2048 C CA . GLU A 1 255 ? 0.444 11.833 -13.778 1.00 79.00 255 GLU A CA 1
ATOM 2049 C C . GLU A 1 255 ? 1.612 12.211 -14.707 1.00 79.00 255 GLU A C 1
ATOM 2051 O O . GLU A 1 255 ? 1.405 12.512 -15.879 1.00 79.00 255 GLU A O 1
ATOM 2056 N N . ARG A 1 256 ? 2.856 12.048 -14.242 1.00 79.69 256 ARG A N 1
ATOM 2057 C CA . ARG A 1 256 ? 4.088 12.396 -14.974 1.00 79.69 256 ARG A CA 1
ATOM 2058 C C . ARG A 1 256 ? 4.832 11.190 -15.563 1.00 79.69 256 ARG A C 1
ATOM 2060 O O . ARG A 1 256 ? 6.040 11.252 -15.804 1.00 79.69 256 ARG A O 1
ATOM 2067 N N . LEU A 1 257 ? 4.132 10.081 -15.824 1.00 82.88 257 LEU A N 1
ATOM 2068 C CA . LEU A 1 257 ? 4.743 8.856 -16.363 1.00 82.88 257 LEU A CA 1
ATOM 2069 C C . LEU A 1 257 ? 5.440 9.085 -17.716 1.00 82.88 257 LEU A C 1
ATOM 2071 O O . LEU A 1 257 ? 6.521 8.549 -17.964 1.00 82.88 257 LEU A O 1
ATOM 2075 N N . LYS A 1 258 ? 4.854 9.936 -18.567 1.00 84.44 258 LYS A N 1
ATOM 2076 C CA . LYS A 1 258 ? 5.408 10.311 -19.876 1.00 84.44 258 LYS A CA 1
ATOM 2077 C C . LYS A 1 258 ? 6.802 10.934 -19.753 1.00 84.44 258 LYS A C 1
ATOM 2079 O O . LYS A 1 258 ? 7.735 10.519 -20.435 1.00 84.44 258 LYS A O 1
ATOM 2084 N N . GLU A 1 259 ? 6.947 11.909 -18.859 1.00 83.31 259 GLU A N 1
ATOM 2085 C CA . GLU A 1 259 ? 8.215 12.605 -18.614 1.00 83.31 259 GLU A CA 1
ATOM 2086 C C . GLU A 1 259 ? 9.278 11.659 -18.058 1.00 83.31 259 GLU A C 1
ATOM 2088 O O . GLU A 1 259 ? 10.443 11.737 -18.444 1.00 83.31 259 GLU A O 1
ATOM 2093 N N . PHE A 1 260 ? 8.877 10.748 -17.169 1.00 81.62 260 PHE A N 1
ATOM 2094 C CA . PHE A 1 260 ? 9.767 9.735 -16.614 1.00 81.62 260 PHE A CA 1
ATOM 2095 C C . PHE A 1 260 ? 10.357 8.832 -17.704 1.00 81.62 260 PHE A C 1
ATOM 2097 O O . PHE A 1 260 ? 11.576 8.650 -17.760 1.00 81.62 260 PHE A O 1
ATOM 2104 N N . TYR A 1 261 ? 9.509 8.301 -18.588 1.00 80.56 261 TYR A N 1
ATOM 2105 C CA . TYR A 1 261 ? 9.945 7.449 -19.694 1.00 80.56 261 TYR A CA 1
ATOM 2106 C C . TYR A 1 261 ? 10.813 8.215 -20.698 1.00 80.56 261 TYR A C 1
ATOM 2108 O O . TYR A 1 261 ? 11.859 7.704 -21.107 1.00 80.56 261 TYR A O 1
ATOM 2116 N N . TYR A 1 262 ? 10.456 9.464 -21.008 1.00 81.00 262 TYR A N 1
ATOM 2117 C CA . TYR A 1 262 ? 11.239 10.298 -21.917 1.00 81.00 262 TYR A CA 1
ATOM 2118 C C . TYR A 1 262 ? 12.635 10.582 -21.355 1.00 81.00 262 TYR A C 1
ATOM 2120 O O . TYR A 1 262 ? 13.633 10.350 -22.031 1.00 81.00 262 TYR A O 1
ATOM 2128 N N . LYS A 1 263 ? 12.730 10.990 -20.082 1.00 76.75 263 LYS A N 1
ATOM 2129 C CA . LYS A 1 263 ? 14.017 11.242 -19.413 1.00 76.75 263 LYS A CA 1
ATOM 2130 C C . LYS A 1 263 ? 14.896 9.994 -19.330 1.00 76.75 263 LYS A C 1
ATOM 2132 O O . LYS A 1 263 ? 16.114 10.108 -19.418 1.00 76.75 263 LYS A O 1
ATOM 2137 N N . LYS A 1 264 ? 14.303 8.814 -19.118 1.00 75.62 264 LYS A N 1
ATOM 2138 C CA . LYS A 1 264 ? 15.065 7.580 -18.886 1.00 75.62 264 LYS A CA 1
ATOM 2139 C C . LYS A 1 264 ? 15.432 6.824 -20.164 1.00 75.62 264 LYS A C 1
ATOM 2141 O O . LYS A 1 264 ? 16.493 6.207 -20.209 1.00 75.62 264 LYS A O 1
ATOM 2146 N N . PHE A 1 265 ? 14.557 6.832 -21.164 1.00 77.38 265 PHE A N 1
ATOM 2147 C CA . PHE A 1 265 ? 14.669 5.981 -22.352 1.00 77.38 265 PHE A CA 1
ATOM 2148 C C . PHE A 1 265 ? 14.551 6.752 -23.675 1.00 77.38 265 PHE A C 1
ATOM 2150 O O . PHE A 1 265 ? 14.658 6.139 -24.732 1.00 77.38 265 PHE A O 1
ATOM 2157 N N . GLY A 1 266 ? 14.302 8.066 -23.647 1.00 76.81 266 GLY A N 1
ATOM 2158 C CA . GLY A 1 266 ? 14.108 8.879 -24.853 1.00 76.81 266 GLY A CA 1
ATOM 2159 C C . GLY A 1 266 ? 12.789 8.615 -25.588 1.00 76.81 266 GLY A C 1
ATOM 2160 O O . GLY A 1 266 ? 12.624 9.049 -26.723 1.00 76.81 266 GLY A O 1
ATOM 2161 N N . VAL A 1 267 ? 11.850 7.896 -24.965 1.00 79.25 267 VAL A N 1
ATOM 2162 C CA . VAL A 1 267 ? 10.542 7.555 -25.544 1.00 79.25 267 VAL A CA 1
ATOM 2163 C C . VAL A 1 267 ? 9.420 7.949 -24.600 1.00 79.25 267 VAL A C 1
ATOM 2165 O O . VAL A 1 267 ? 9.593 7.945 -23.390 1.00 79.25 267 VAL A O 1
ATOM 2168 N N . ASP A 1 268 ? 8.245 8.248 -25.139 1.00 80.94 268 ASP A N 1
ATOM 2169 C CA . ASP A 1 268 ? 7.074 8.668 -24.363 1.00 80.94 268 ASP A CA 1
ATOM 2170 C C . ASP A 1 268 ? 6.025 7.551 -24.189 1.00 80.94 268 ASP A C 1
ATOM 2172 O O . ASP A 1 268 ? 4.865 7.799 -23.846 1.00 80.94 268 ASP A O 1
ATOM 2176 N N . LYS A 1 269 ? 6.457 6.308 -24.427 1.00 83.31 269 LYS A N 1
ATOM 2177 C CA . LYS A 1 269 ? 5.640 5.093 -24.433 1.00 83.31 269 LYS A CA 1
ATOM 2178 C C . LYS A 1 269 ? 6.115 4.109 -23.373 1.00 83.31 269 LYS A C 1
ATOM 2180 O O . LYS A 1 269 ? 7.309 4.012 -23.102 1.00 83.31 269 LYS A O 1
ATOM 2185 N N . TYR A 1 270 ? 5.186 3.312 -22.857 1.00 84.62 270 TYR A N 1
ATOM 2186 C CA . TYR A 1 270 ? 5.472 2.194 -21.957 1.00 84.62 270 TYR A CA 1
ATOM 2187 C C . TYR A 1 270 ? 4.784 0.914 -22.443 1.00 84.62 270 TYR A C 1
ATOM 2189 O O . TYR A 1 270 ? 3.851 0.961 -23.242 1.00 84.62 270 TYR A O 1
ATOM 2197 N N . THR A 1 271 ? 5.241 -0.246 -21.969 1.00 85.69 271 THR A N 1
ATOM 2198 C CA . THR A 1 271 ? 4.586 -1.536 -22.247 1.00 85.69 271 THR A CA 1
ATOM 2199 C C . THR A 1 271 ? 3.800 -1.979 -21.024 1.00 85.69 271 THR A C 1
ATOM 2201 O O . THR A 1 271 ? 4.381 -2.208 -19.964 1.00 85.69 271 THR A O 1
ATOM 2204 N N . CYS A 1 272 ? 2.485 -2.132 -21.168 1.00 87.12 272 CYS A N 1
ATOM 2205 C CA . CYS A 1 272 ? 1.643 -2.676 -20.110 1.00 87.12 272 CYS A CA 1
ATOM 2206 C C . CYS A 1 272 ? 2.013 -4.135 -19.843 1.00 87.12 272 CYS A C 1
ATOM 2208 O O . CYS A 1 272 ? 1.941 -4.970 -20.739 1.00 87.12 272 CYS A O 1
ATOM 2210 N N . ARG A 1 273 ? 2.349 -4.475 -18.603 1.00 86.44 273 ARG A N 1
ATOM 2211 C CA . ARG A 1 273 ? 2.766 -5.826 -18.203 1.00 86.44 273 ARG A CA 1
ATOM 2212 C C . ARG A 1 273 ? 1.607 -6.810 -18.049 1.00 86.44 273 ARG A C 1
ATOM 2214 O O . ARG A 1 273 ? 1.823 -8.016 -18.036 1.00 86.44 273 ARG A O 1
ATOM 2221 N N . SER A 1 274 ? 0.375 -6.311 -18.004 1.00 84.38 274 SER A N 1
ATOM 2222 C CA . SER A 1 274 ? -0.825 -7.151 -17.957 1.00 84.38 274 SER A CA 1
ATOM 2223 C C . SER A 1 274 ? -1.330 -7.583 -19.338 1.00 84.38 274 SER A C 1
ATOM 2225 O O . SER A 1 274 ? -1.887 -8.671 -19.461 1.00 84.38 274 SER A O 1
ATOM 2227 N N . CYS A 1 275 ? -1.154 -6.770 -20.388 1.00 83.69 275 CYS A N 1
ATOM 2228 C CA . CYS A 1 275 ? -1.594 -7.115 -21.751 1.00 83.69 275 CYS A CA 1
ATOM 2229 C C . CYS A 1 275 ? -0.480 -7.184 -22.797 1.00 83.69 275 CYS A C 1
ATOM 2231 O O . CYS A 1 275 ? -0.749 -7.608 -23.916 1.00 83.69 275 CYS A O 1
ATOM 2233 N N . ASN A 1 276 ? 0.743 -6.779 -22.453 1.00 81.75 276 ASN A N 1
ATOM 2234 C CA . ASN A 1 276 ? 1.897 -6.644 -23.347 1.00 81.75 276 ASN A CA 1
ATOM 2235 C C . ASN A 1 276 ? 1.727 -5.639 -24.499 1.00 81.75 276 ASN A C 1
ATOM 2237 O O . ASN A 1 276 ? 2.576 -5.582 -25.384 1.00 81.75 276 ASN A O 1
ATOM 2241 N N . ASN A 1 277 ? 0.683 -4.804 -24.479 1.00 84.62 277 ASN A N 1
ATOM 2242 C CA . ASN A 1 277 ? 0.522 -3.739 -25.465 1.00 84.62 277 ASN A CA 1
ATOM 2243 C C . ASN A 1 277 ? 1.315 -2.491 -25.066 1.00 84.62 277 ASN A C 1
ATOM 2245 O O . ASN A 1 277 ? 1.398 -2.134 -23.886 1.00 84.62 277 ASN A O 1
ATOM 2249 N N . VAL A 1 278 ? 1.831 -1.790 -26.075 1.00 87.31 278 VAL A N 1
ATOM 2250 C CA . VAL A 1 278 ? 2.442 -0.465 -25.923 1.00 87.31 278 VAL A CA 1
ATOM 2251 C C . VAL A 1 278 ? 1.347 0.582 -25.713 1.00 87.31 278 VAL A C 1
ATOM 2253 O O . VAL A 1 278 ? 0.275 0.492 -26.311 1.00 87.31 278 VAL A O 1
ATOM 2256 N N . GLN A 1 279 ? 1.594 1.544 -24.831 1.00 88.56 279 GLN A N 1
ATOM 2257 C CA . GLN A 1 279 ? 0.644 2.564 -24.392 1.00 88.56 279 GLN A CA 1
ATOM 2258 C C . GLN A 1 279 ? 1.333 3.927 -24.262 1.00 88.56 279 GLN A C 1
ATOM 2260 O O . GLN A 1 279 ? 2.561 4.007 -24.183 1.00 88.56 279 GLN A O 1
ATOM 2265 N N . THR A 1 280 ? 0.530 4.987 -24.208 1.00 84.31 280 THR A N 1
ATOM 2266 C CA . THR A 1 280 ? 0.950 6.373 -23.954 1.00 84.31 280 THR A CA 1
ATOM 2267 C C . THR A 1 280 ? 0.161 6.956 -22.778 1.00 84.31 280 THR A C 1
ATOM 2269 O O . THR A 1 280 ? -0.875 6.419 -22.385 1.00 84.31 280 THR A O 1
ATOM 2272 N N . GLY A 1 281 ? 0.645 8.065 -22.215 1.00 78.56 281 GLY A N 1
ATOM 2273 C CA . GLY A 1 281 ? -0.058 8.808 -21.164 1.00 78.56 281 GLY A CA 1
ATOM 2274 C C . GLY A 1 281 ? 0.137 8.262 -19.744 1.00 78.56 281 GLY A C 1
ATOM 2275 O O . GLY A 1 281 ? 1.042 7.475 -19.472 1.00 78.56 281 GLY A O 1
ATOM 2276 N N . THR A 1 282 ? -0.700 8.744 -18.828 1.00 69.44 282 THR A N 1
ATOM 2277 C CA . THR A 1 282 ? -0.687 8.423 -17.393 1.00 69.44 282 THR A CA 1
ATOM 2278 C C . THR A 1 282 ? -1.264 7.039 -17.115 1.00 69.44 282 THR A C 1
ATOM 2280 O O . THR A 1 282 ? -2.241 6.624 -17.743 1.00 69.44 282 THR A O 1
ATOM 2283 N N . ASN A 1 283 ? -0.667 6.313 -16.166 1.00 84.56 283 ASN A N 1
ATOM 2284 C CA . ASN A 1 283 ? -1.231 5.063 -15.668 1.00 84.56 283 ASN A CA 1
ATOM 2285 C C . ASN A 1 283 ? -0.684 4.621 -14.311 1.00 84.56 283 ASN A C 1
ATOM 2287 O O . ASN A 1 283 ? 0.054 5.357 -13.653 1.00 84.56 283 ASN A O 1
ATOM 2291 N N . LEU A 1 284 ? -1.047 3.399 -13.919 1.00 90.19 284 LEU A N 1
ATOM 2292 C CA . LEU A 1 284 ? -0.502 2.690 -12.774 1.00 90.19 284 LEU A CA 1
ATOM 2293 C C . LEU A 1 284 ? 0.938 2.242 -13.034 1.00 90.19 284 LEU A C 1
ATOM 2295 O O . LEU A 1 284 ? 1.204 1.420 -13.911 1.00 90.19 284 LEU A O 1
ATOM 2299 N N . HIS A 1 285 ? 1.851 2.750 -12.215 1.00 88.94 285 HIS A N 1
ATOM 2300 C CA . HIS A 1 285 ? 3.284 2.541 -12.326 1.00 88.94 285 HIS A CA 1
ATOM 2301 C C . HIS A 1 285 ? 3.880 2.092 -10.989 1.00 88.94 285 HIS A C 1
ATOM 2303 O O . HIS A 1 285 ? 3.638 2.684 -9.936 1.00 88.94 285 HIS A O 1
ATOM 2309 N N . CYS A 1 286 ? 4.723 1.064 -11.030 1.00 87.38 286 CYS A N 1
ATOM 2310 C CA . CYS A 1 286 ? 5.659 0.742 -9.962 1.00 87.38 286 CYS A CA 1
ATOM 2311 C C . CYS A 1 286 ? 7.062 1.164 -10.384 1.00 87.38 286 CYS A C 1
ATOM 2313 O O . CYS A 1 286 ? 7.729 0.480 -11.171 1.00 87.38 286 CYS A O 1
ATOM 2315 N N . ARG A 1 287 ? 7.545 2.250 -9.780 1.00 83.81 287 ARG A N 1
ATOM 2316 C CA . ARG A 1 287 ? 8.865 2.811 -10.082 1.00 83.81 287 ARG A CA 1
ATOM 2317 C C . ARG A 1 287 ? 10.034 1.913 -9.700 1.00 83.81 287 ARG A C 1
ATOM 2319 O O . ARG A 1 287 ? 11.092 1.993 -10.313 1.00 83.81 287 ARG A O 1
ATOM 2326 N N . ARG A 1 288 ? 9.832 1.026 -8.726 1.00 84.19 288 ARG A N 1
ATOM 2327 C CA . ARG A 1 288 ? 10.845 0.068 -8.259 1.00 84.19 288 ARG A CA 1
ATOM 2328 C C . ARG A 1 288 ? 11.090 -1.056 -9.251 1.00 84.19 288 ARG A C 1
ATOM 2330 O O . ARG A 1 288 ? 12.225 -1.464 -9.468 1.00 84.19 288 ARG A O 1
ATOM 2337 N N . CYS A 1 289 ? 10.009 -1.567 -9.830 1.00 83.50 289 CYS A N 1
ATOM 2338 C CA . CYS A 1 289 ? 10.041 -2.747 -10.687 1.00 83.50 289 CYS A CA 1
ATOM 2339 C C . CYS A 1 289 ? 9.962 -2.413 -12.175 1.00 83.50 289 CYS A C 1
ATOM 2341 O O . CYS A 1 289 ? 9.984 -3.345 -12.975 1.00 83.50 289 CYS A O 1
ATOM 2343 N N . PHE A 1 290 ? 9.847 -1.129 -12.542 1.00 82.06 290 PHE A N 1
ATOM 2344 C CA . PHE A 1 290 ? 9.595 -0.697 -13.922 1.00 82.06 290 PHE A CA 1
ATOM 2345 C C . PHE A 1 290 ? 8.420 -1.471 -14.521 1.00 82.06 290 PHE A C 1
ATOM 2347 O O . PHE A 1 290 ? 8.524 -2.162 -15.540 1.00 82.06 290 PHE A O 1
ATOM 2354 N N . PHE A 1 291 ? 7.318 -1.427 -13.775 1.00 87.56 291 PHE A N 1
ATOM 2355 C CA . PHE A 1 291 ? 6.145 -2.236 -14.030 1.00 87.56 291 PHE A CA 1
ATOM 2356 C C . PHE A 1 291 ? 4.932 -1.340 -14.188 1.00 87.56 291 PHE A C 1
ATOM 2358 O O . PHE A 1 291 ? 4.562 -0.632 -13.253 1.00 87.56 291 PHE A O 1
ATOM 2365 N N . ASP A 1 292 ? 4.310 -1.417 -15.354 1.00 89.00 292 ASP A N 1
ATOM 2366 C CA . ASP A 1 292 ? 3.191 -0.569 -15.724 1.00 89.00 292 ASP A CA 1
ATOM 2367 C C . ASP A 1 292 ? 1.973 -1.419 -16.049 1.00 89.00 292 ASP A C 1
ATOM 2369 O O . ASP A 1 292 ? 2.075 -2.456 -16.709 1.00 89.00 292 ASP A O 1
ATOM 2373 N N . VAL A 1 293 ? 0.809 -0.957 -15.621 1.00 89.62 293 VAL A N 1
ATOM 2374 C CA . VAL A 1 293 ? -0.489 -1.501 -16.025 1.00 89.62 293 VAL A CA 1
ATOM 2375 C C . VAL A 1 293 ? -1.220 -0.391 -16.750 1.00 89.62 293 VAL A C 1
ATOM 2377 O O . VAL A 1 293 ? -1.101 0.752 -16.344 1.00 89.62 293 VAL A O 1
ATOM 2380 N N . CYS A 1 294 ? -1.924 -0.705 -17.837 1.00 89.88 294 CYS A N 1
ATOM 2381 C CA . CYS A 1 294 ? -2.688 0.285 -18.589 1.00 89.88 294 CYS A CA 1
ATOM 2382 C C . CYS A 1 294 ? -4.116 0.442 -18.072 1.00 89.88 294 CYS A C 1
ATOM 2384 O O . CYS A 1 294 ? -4.672 -0.480 -17.471 1.00 89.88 294 CYS A O 1
ATOM 2386 N N . GLN A 1 295 ? -4.740 1.565 -18.430 1.00 89.19 295 GLN A N 1
ATOM 2387 C CA . GLN A 1 295 ? -6.074 1.961 -17.978 1.00 89.19 295 GLN A CA 1
ATOM 2388 C C . GLN A 1 295 ? -7.103 0.900 -18.357 1.00 89.19 295 GLN A C 1
ATOM 2390 O O . GLN A 1 295 ? -7.960 0.547 -17.559 1.00 89.19 295 GLN A O 1
ATOM 2395 N N . ASN A 1 296 ? -6.986 0.338 -19.563 1.00 90.12 296 ASN A N 1
ATOM 2396 C CA . ASN A 1 296 ? -7.886 -0.717 -20.006 1.00 90.12 296 ASN A CA 1
ATOM 2397 C C . ASN A 1 296 ? -7.763 -1.966 -19.120 1.00 90.12 296 ASN A C 1
ATOM 2399 O O . ASN A 1 296 ? -8.770 -2.492 -18.674 1.00 90.12 296 ASN A O 1
ATOM 2403 N N . CYS A 1 297 ? -6.542 -2.410 -18.800 1.00 89.25 297 CYS A N 1
ATOM 2404 C CA . CYS A 1 297 ? -6.351 -3.557 -17.906 1.00 89.25 297 CYS A CA 1
ATOM 2405 C C . CYS A 1 297 ? -6.837 -3.265 -16.484 1.00 89.25 297 CYS A C 1
ATOM 2407 O O . CYS A 1 297 ? -7.459 -4.127 -15.874 1.00 89.25 297 CYS A O 1
ATOM 2409 N N . GLN A 1 298 ? -6.578 -2.062 -15.971 1.00 89.06 298 GLN A N 1
ATOM 2410 C CA . GLN A 1 298 ? -7.090 -1.602 -14.682 1.00 89.06 298 GLN A CA 1
ATOM 2411 C C . GLN A 1 298 ? -8.624 -1.652 -14.649 1.00 89.06 298 GLN A C 1
ATOM 2413 O O . GLN A 1 298 ? -9.193 -2.265 -13.749 1.00 89.06 298 GLN A O 1
ATOM 2418 N N . ASN A 1 299 ? -9.286 -1.074 -15.653 1.00 89.44 299 ASN A N 1
ATOM 2419 C CA . ASN A 1 299 ? -10.742 -1.056 -15.760 1.00 89.44 299 ASN A CA 1
ATOM 2420 C C . ASN A 1 299 ? -11.308 -2.475 -15.869 1.00 89.44 299 ASN A C 1
ATOM 2422 O O . ASN A 1 299 ? -12.243 -2.805 -15.151 1.00 89.44 299 ASN A O 1
ATOM 2426 N N . THR A 1 300 ? -10.703 -3.343 -16.685 1.00 89.69 300 THR A N 1
ATOM 2427 C CA . THR A 1 300 ? -11.099 -4.753 -16.784 1.00 89.69 300 THR A CA 1
ATOM 2428 C C . THR A 1 300 ? -11.050 -5.445 -15.421 1.00 89.69 300 THR A C 1
ATOM 2430 O O . THR A 1 300 ? -11.997 -6.130 -15.047 1.00 89.69 300 THR A O 1
ATOM 2433 N N . ILE A 1 301 ? -9.986 -5.249 -14.640 1.00 89.44 301 ILE A N 1
ATOM 2434 C CA . ILE A 1 301 ? -9.896 -5.846 -13.301 1.00 89.44 301 ILE A CA 1
ATOM 2435 C C . ILE A 1 301 ? -11.010 -5.308 -12.394 1.00 89.44 301 ILE A C 1
ATOM 2437 O O . ILE A 1 301 ? -11.699 -6.099 -11.759 1.00 89.44 301 ILE A O 1
ATOM 2441 N N . ILE A 1 302 ? -11.234 -3.990 -12.386 1.00 89.00 302 ILE A N 1
ATOM 2442 C CA . ILE A 1 302 ? -12.288 -3.342 -11.587 1.00 89.00 302 ILE A CA 1
ATOM 2443 C C . ILE A 1 302 ? -13.674 -3.878 -11.931 1.00 89.00 302 ILE A C 1
ATOM 2445 O O . ILE A 1 302 ? -14.453 -4.198 -11.037 1.00 89.00 302 ILE A O 1
ATOM 2449 N N . THR A 1 303 ? -13.969 -4.009 -13.220 1.00 91.00 303 THR A N 1
ATOM 2450 C CA . THR A 1 303 ? -15.267 -4.474 -13.700 1.00 91.00 303 THR A CA 1
ATOM 2451 C C . THR A 1 303 ? -15.499 -5.953 -13.399 1.00 91.00 303 THR A C 1
ATOM 2453 O O . THR A 1 303 ? -16.602 -6.322 -13.002 1.00 91.00 303 THR A O 1
ATOM 2456 N N . TYR A 1 304 ? -14.491 -6.812 -13.582 1.00 91.75 304 TYR A N 1
ATOM 2457 C CA . TYR A 1 304 ? -14.696 -8.264 -13.556 1.00 91.75 304 TYR A CA 1
ATOM 2458 C C . TYR A 1 304 ? -14.261 -8.952 -12.258 1.00 91.75 304 TYR A C 1
ATOM 2460 O O . TYR A 1 304 ? -14.703 -10.072 -12.023 1.00 91.75 304 TYR A O 1
ATOM 2468 N N . ALA A 1 305 ? -13.473 -8.319 -11.379 1.00 90.88 305 ALA A N 1
ATOM 2469 C CA . ALA A 1 305 ? -13.142 -8.883 -10.061 1.00 90.88 305 ALA A CA 1
ATOM 2470 C C . ALA A 1 305 ? -14.379 -9.262 -9.227 1.00 90.88 305 ALA A C 1
ATOM 2472 O O . ALA A 1 305 ? -14.416 -10.397 -8.750 1.00 90.88 305 ALA A O 1
ATOM 2473 N N . PRO A 1 306 ? -15.429 -8.422 -9.121 1.00 90.69 306 PRO A N 1
ATOM 2474 C CA . PRO A 1 306 ? -16.648 -8.791 -8.394 1.00 90.69 306 PRO A CA 1
ATOM 2475 C C . PRO A 1 306 ? -17.462 -9.911 -9.061 1.00 90.69 306 PRO A C 1
ATOM 2477 O O . PRO A 1 306 ? -18.308 -10.524 -8.418 1.00 90.69 306 PRO A O 1
ATOM 2480 N N . LEU A 1 307 ? -17.234 -10.164 -10.354 1.00 92.12 307 LEU A N 1
ATOM 2481 C CA . LEU A 1 307 ? -17.977 -11.137 -11.163 1.00 92.12 307 LEU A CA 1
ATOM 2482 C C . LEU A 1 307 ? -17.192 -12.434 -11.402 1.00 92.12 307 LEU A C 1
ATOM 2484 O O . LEU A 1 307 ? -17.704 -13.354 -12.039 1.00 92.12 307 LEU A O 1
ATOM 2488 N N . ALA A 1 308 ? -15.951 -12.514 -10.916 1.00 91.25 308 ALA A N 1
ATOM 2489 C CA . ALA A 1 308 ? -15.023 -13.600 -11.213 1.00 91.25 308 ALA A CA 1
ATOM 2490 C C . ALA A 1 308 ? -15.541 -14.974 -10.770 1.00 91.25 308 ALA A C 1
ATOM 2492 O O . ALA A 1 308 ? -15.276 -15.974 -11.434 1.00 91.25 308 ALA A O 1
ATOM 2493 N N . ASN A 1 309 ? -16.334 -15.015 -9.697 1.00 91.94 309 ASN A N 1
ATOM 2494 C CA . ASN A 1 309 ? -16.907 -16.243 -9.151 1.00 91.94 309 ASN A CA 1
ATOM 2495 C C . ASN A 1 309 ? -17.910 -16.930 -10.095 1.00 91.94 309 ASN A C 1
ATOM 2497 O O . ASN A 1 309 ? -18.204 -18.105 -9.898 1.00 91.94 309 ASN A O 1
ATOM 2501 N N . ARG A 1 310 ? -18.414 -16.222 -11.117 1.00 92.75 310 ARG A N 1
ATOM 2502 C CA . ARG A 1 310 ? -19.278 -16.779 -12.173 1.00 92.75 310 ARG A CA 1
ATOM 2503 C C . ARG A 1 310 ? -18.509 -17.638 -13.169 1.00 92.75 310 ARG A C 1
ATOM 2505 O O . ARG A 1 310 ? -19.094 -18.486 -13.834 1.00 92.75 310 ARG A O 1
ATOM 2512 N N . VAL A 1 311 ? -17.202 -17.419 -13.282 1.00 92.75 311 VAL A N 1
ATOM 2513 C CA . VAL A 1 311 ? -16.323 -18.248 -14.101 1.00 92.75 311 VAL A CA 1
ATOM 2514 C C . VAL A 1 311 ? -15.840 -19.396 -13.232 1.00 92.75 311 VAL A C 1
ATOM 2516 O O . VAL A 1 311 ? -15.335 -19.179 -12.130 1.00 92.75 311 VAL A O 1
ATOM 2519 N N . LEU A 1 312 ? -16.015 -20.620 -13.723 1.00 93.19 312 LEU A N 1
ATOM 2520 C CA . LEU A 1 312 ? -15.661 -21.831 -12.994 1.00 93.19 312 LEU A CA 1
ATOM 2521 C C . LEU A 1 312 ? -14.412 -22.470 -13.600 1.00 93.19 312 LEU A C 1
ATOM 2523 O O . LEU A 1 312 ? -14.240 -22.498 -14.818 1.00 93.19 312 LEU A O 1
ATOM 2527 N N . CYS A 1 313 ? -13.546 -23.022 -12.754 1.00 93.00 313 CYS A N 1
ATOM 2528 C CA . CYS A 1 313 ? -12.491 -23.915 -13.223 1.00 93.00 313 CYS A CA 1
ATOM 2529 C C . CYS A 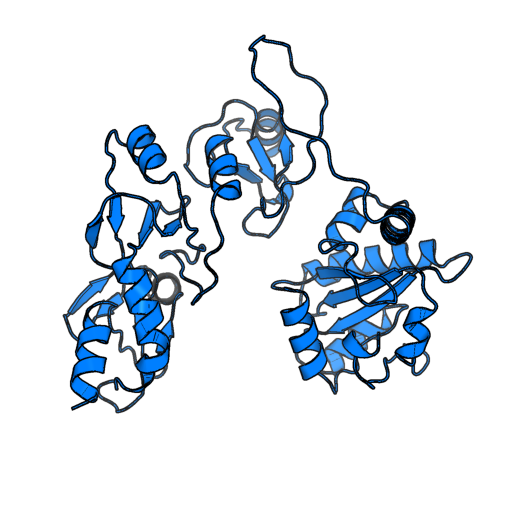1 313 ? -13.087 -25.252 -13.703 1.00 93.00 313 CYS A C 1
ATOM 2531 O O . CYS A 1 313 ? -14.255 -25.553 -13.452 1.00 93.00 313 CYS A O 1
ATOM 2533 N N . GLY A 1 314 ? -12.268 -26.121 -14.307 1.00 87.56 314 GLY A N 1
ATOM 2534 C CA . GLY A 1 314 ? -12.718 -27.438 -14.792 1.00 87.56 314 GLY A CA 1
ATOM 2535 C C . GLY A 1 314 ? -13.307 -28.377 -13.722 1.00 87.56 314 GLY A C 1
ATOM 2536 O O . GLY A 1 314 ? -13.886 -29.399 -14.068 1.00 87.56 314 GLY A O 1
ATOM 2537 N N . LYS A 1 315 ? -13.176 -28.039 -12.431 1.00 91.25 315 LYS A N 1
ATOM 2538 C CA . LYS A 1 315 ? -13.777 -28.766 -11.298 1.00 91.25 315 LYS A CA 1
ATOM 2539 C C . LYS A 1 315 ? -15.003 -28.067 -10.688 1.00 91.25 315 LYS A C 1
ATOM 2541 O O . LYS A 1 315 ? -15.466 -28.488 -9.637 1.00 91.25 315 LYS A O 1
ATOM 2546 N N . GLY A 1 316 ? -15.505 -26.995 -11.301 1.00 91.69 316 GLY A N 1
ATOM 2547 C CA . GLY A 1 316 ? -16.701 -26.282 -10.837 1.00 91.69 316 GLY A CA 1
ATOM 2548 C C . GLY A 1 316 ? -16.470 -25.258 -9.717 1.00 91.69 316 GLY A C 1
ATOM 2549 O O . GLY A 1 316 ? -17.435 -24.725 -9.183 1.00 91.69 316 GLY A O 1
ATOM 2550 N N . HIS A 1 317 ? -15.223 -24.952 -9.348 1.00 93.44 317 HIS A N 1
ATOM 2551 C CA . HIS A 1 317 ? -14.932 -23.916 -8.351 1.00 93.44 317 HIS A CA 1
ATOM 2552 C C . HIS A 1 317 ? -14.894 -22.525 -8.990 1.00 93.44 317 HIS A C 1
ATOM 2554 O O . HIS A 1 317 ? -14.261 -22.353 -10.034 1.00 93.44 317 HIS A O 1
ATOM 2560 N N . GLY A 1 318 ? -15.487 -21.532 -8.326 1.00 92.25 318 GLY A N 1
ATOM 2561 C CA . GLY A 1 318 ? -15.423 -20.133 -8.752 1.00 92.25 318 GLY A CA 1
ATOM 2562 C C . GLY A 1 318 ? -14.011 -19.547 -8.686 1.00 92.25 318 GLY A C 1
ATOM 2563 O O . GLY A 1 318 ? -13.199 -19.932 -7.837 1.00 92.25 318 GLY A O 1
ATOM 2564 N N . LEU A 1 319 ? -13.722 -18.609 -9.588 1.00 94.81 319 LEU A N 1
ATOM 2565 C CA . LEU A 1 319 ? -12.478 -17.841 -9.579 1.00 94.81 319 LEU A CA 1
ATOM 2566 C C . LEU A 1 319 ? -12.598 -16.581 -8.720 1.00 94.81 319 LEU A C 1
ATOM 2568 O O . LEU A 1 319 ? -13.683 -16.041 -8.510 1.00 94.81 319 LEU A O 1
ATOM 2572 N N . VAL A 1 320 ? -11.455 -16.075 -8.269 1.00 92.00 320 VAL A N 1
ATOM 2573 C CA . VAL A 1 320 ? -11.338 -14.805 -7.545 1.00 92.00 320 VAL A CA 1
ATOM 2574 C C . VAL A 1 320 ? -10.099 -14.047 -7.993 1.00 92.00 320 VAL A C 1
ATOM 2576 O O . VAL A 1 320 ? -9.125 -14.637 -8.459 1.00 92.00 320 VAL A O 1
ATOM 2579 N N . TRP A 1 321 ? -10.139 -12.723 -7.871 1.00 92.12 321 TRP A N 1
ATOM 2580 C CA . TRP A 1 321 ? -8.987 -11.880 -8.169 1.00 92.12 321 TRP A CA 1
ATOM 2581 C C . TRP A 1 321 ? -7.924 -11.993 -7.071 1.00 92.12 321 TRP A C 1
ATOM 2583 O O . TRP A 1 321 ? -8.207 -11.717 -5.906 1.00 92.12 321 TRP A O 1
ATOM 2593 N N . THR A 1 322 ? -6.691 -12.322 -7.459 1.00 89.81 322 THR A N 1
ATOM 2594 C CA . THR A 1 322 ? -5.547 -12.418 -6.545 1.00 89.81 322 THR A CA 1
ATOM 2595 C C . THR A 1 322 ? -4.388 -11.552 -7.047 1.00 89.81 322 THR A C 1
ATOM 2597 O O . THR A 1 322 ? -3.662 -11.957 -7.965 1.00 89.81 322 THR A O 1
ATOM 2600 N N . PRO A 1 323 ? -4.162 -10.370 -6.443 1.00 87.19 323 PRO A N 1
ATOM 2601 C CA . PRO A 1 323 ? -3.109 -9.445 -6.870 1.00 87.19 323 PRO A CA 1
ATOM 2602 C C . PRO A 1 323 ? -1.691 -9.979 -6.607 1.00 87.19 323 PRO A C 1
ATOM 2604 O O . PRO A 1 323 ? -0.761 -9.659 -7.341 1.00 87.19 323 PRO A O 1
ATOM 2607 N N . ASP A 1 324 ? -1.522 -10.838 -5.599 1.00 86.12 324 ASP A N 1
ATOM 2608 C CA . ASP A 1 324 ? -0.220 -11.350 -5.152 1.00 86.12 324 ASP A CA 1
ATOM 2609 C C . ASP A 1 324 ? 0.189 -12.694 -5.786 1.00 86.12 324 ASP A C 1
ATOM 2611 O O . ASP A 1 324 ? 1.174 -13.313 -5.373 1.00 86.12 324 ASP A O 1
ATOM 2615 N N . LEU A 1 325 ? -0.533 -13.169 -6.813 1.00 86.75 325 LEU A N 1
ATOM 2616 C CA . LEU A 1 325 ? -0.277 -14.490 -7.396 1.00 86.75 325 LEU A CA 1
ATOM 2617 C C . LEU A 1 325 ? 1.151 -14.623 -7.946 1.00 86.75 325 LEU A C 1
ATOM 2619 O O . LEU A 1 325 ? 1.813 -15.631 -7.710 1.00 86.75 325 LEU A O 1
ATOM 2623 N N . CYS A 1 326 ? 1.658 -13.605 -8.646 1.00 84.56 326 CYS A N 1
ATOM 2624 C CA . CYS A 1 326 ? 3.017 -13.637 -9.192 1.00 84.56 326 CYS A CA 1
ATOM 2625 C C . CYS A 1 326 ? 4.081 -13.777 -8.093 1.00 84.56 326 CYS A C 1
ATOM 2627 O O . CYS A 1 326 ? 5.042 -14.521 -8.283 1.00 84.56 326 CYS A O 1
ATOM 2629 N N . MET A 1 327 ? 3.895 -13.142 -6.932 1.00 84.38 327 MET A N 1
ATOM 2630 C CA . MET A 1 327 ? 4.803 -13.318 -5.798 1.00 84.38 327 MET A CA 1
ATOM 2631 C C . MET A 1 327 ? 4.677 -14.721 -5.196 1.00 84.38 327 MET A C 1
ATOM 2633 O O . MET A 1 327 ? 5.696 -15.351 -4.924 1.00 84.38 327 MET A O 1
ATOM 2637 N N . LYS A 1 328 ? 3.457 -15.264 -5.072 1.00 84.38 328 LYS A N 1
ATOM 2638 C CA . LYS A 1 328 ? 3.247 -16.666 -4.668 1.00 84.38 328 LYS A CA 1
ATOM 2639 C C . LYS A 1 328 ? 3.962 -17.644 -5.610 1.00 84.38 328 LYS A C 1
ATOM 2641 O O . LYS A 1 328 ? 4.553 -18.620 -5.160 1.00 84.38 328 LYS A O 1
ATOM 2646 N N . TYR A 1 329 ? 3.940 -17.391 -6.915 1.00 86.38 329 TYR A N 1
ATOM 2647 C CA . TYR A 1 329 ? 4.627 -18.234 -7.898 1.00 86.38 329 TYR A CA 1
ATOM 2648 C C . TYR A 1 329 ? 6.146 -18.059 -7.837 1.00 86.38 329 TYR A C 1
ATOM 2650 O O . TYR A 1 329 ? 6.876 -19.042 -7.942 1.00 86.38 329 TYR A O 1
ATOM 2658 N N . GLN A 1 330 ? 6.633 -16.841 -7.589 1.00 86.75 330 GLN A N 1
ATOM 2659 C CA . GLN A 1 330 ? 8.052 -16.597 -7.343 1.00 86.75 330 GLN A CA 1
ATOM 2660 C C . GLN A 1 330 ? 8.561 -17.399 -6.143 1.00 86.75 330 GLN A C 1
ATOM 2662 O O . GLN A 1 330 ? 9.626 -18.006 -6.234 1.00 86.75 330 GLN A O 1
ATOM 2667 N N . THR A 1 331 ? 7.820 -17.411 -5.034 1.00 85.00 331 THR A N 1
ATOM 2668 C CA . THR A 1 331 ? 8.225 -18.132 -3.820 1.00 85.00 331 THR A CA 1
ATOM 2669 C C . THR A 1 331 ? 8.081 -19.644 -3.965 1.00 85.00 331 THR A C 1
ATOM 2671 O O . THR A 1 331 ? 8.920 -20.377 -3.455 1.00 85.00 331 THR A O 1
ATOM 2674 N N . THR A 1 332 ? 7.061 -20.117 -4.686 1.00 85.19 332 THR A N 1
ATOM 2675 C CA . THR A 1 332 ? 6.776 -21.557 -4.829 1.00 85.19 332 THR A CA 1
ATOM 2676 C C . THR A 1 332 ? 7.608 -22.221 -5.931 1.00 85.19 332 THR A C 1
ATOM 2678 O O . THR A 1 332 ? 8.089 -23.336 -5.757 1.00 85.19 332 THR A O 1
ATOM 2681 N N . TYR A 1 333 ? 7.781 -21.552 -7.073 1.00 84.75 333 TYR A N 1
ATOM 2682 C CA . TYR A 1 333 ? 8.352 -22.134 -8.296 1.00 84.75 333 TYR A CA 1
ATOM 2683 C C . TYR A 1 333 ? 9.605 -21.406 -8.797 1.00 84.75 333 TYR A C 1
ATOM 2685 O O . TYR A 1 333 ? 10.130 -21.741 -9.858 1.00 84.75 333 TYR A O 1
ATOM 2693 N N . GLY A 1 334 ? 10.072 -20.372 -8.091 1.00 84.19 334 GLY A N 1
ATOM 2694 C CA . GLY A 1 334 ? 11.245 -19.591 -8.490 1.00 84.19 334 GLY A CA 1
ATOM 2695 C C . GLY A 1 334 ? 11.021 -18.671 -9.695 1.00 84.19 334 GLY A C 1
ATOM 2696 O O . GLY A 1 334 ? 11.973 -18.042 -10.155 1.00 84.19 334 GLY A O 1
ATOM 2697 N N . ALA A 1 335 ? 9.790 -18.562 -10.209 1.00 84.44 335 ALA A N 1
ATOM 2698 C CA . ALA A 1 335 ? 9.472 -17.735 -11.368 1.00 84.44 335 ALA A CA 1
ATOM 2699 C C . ALA A 1 335 ? 8.186 -16.919 -11.141 1.00 84.44 335 ALA A C 1
ATOM 2701 O O . ALA A 1 335 ? 7.150 -17.506 -10.832 1.00 84.44 335 ALA A O 1
ATOM 2702 N N . PRO A 1 336 ? 8.184 -15.591 -11.369 1.00 84.25 336 PRO A N 1
ATOM 2703 C CA . PRO A 1 336 ? 7.058 -14.718 -11.040 1.00 84.25 336 PRO A CA 1
ATOM 2704 C C . PRO A 1 336 ? 6.024 -14.682 -12.177 1.00 84.25 336 PRO A C 1
ATOM 2706 O O . PRO A 1 336 ? 5.545 -13.620 -12.577 1.00 84.25 336 PRO A O 1
ATOM 2709 N N . LYS A 1 337 ? 5.733 -15.839 -12.774 1.00 86.50 337 LYS A N 1
ATOM 2710 C CA . LYS A 1 337 ? 4.908 -15.967 -13.979 1.00 86.50 337 LYS A CA 1
ATOM 2711 C C . LYS A 1 337 ? 3.908 -17.100 -13.825 1.00 86.50 337 LYS A C 1
ATOM 2713 O O . LYS A 1 337 ? 4.272 -18.172 -13.354 1.00 86.50 337 LYS A O 1
ATOM 2718 N N . TYR A 1 338 ? 2.690 -16.877 -14.298 1.00 87.56 338 TYR A N 1
ATOM 2719 C CA . TYR A 1 338 ? 1.669 -17.916 -14.424 1.00 87.56 338 TYR A CA 1
ATOM 2720 C C . TYR A 1 338 ? 1.336 -18.138 -15.901 1.00 87.56 338 TYR A C 1
ATOM 2722 O O . TYR A 1 338 ? 1.637 -17.295 -16.754 1.00 87.56 338 TYR A O 1
ATOM 2730 N N . ARG A 1 339 ? 0.738 -19.285 -16.224 1.00 90.44 339 ARG A N 1
ATOM 2731 C CA . ARG A 1 339 ? 0.146 -19.537 -17.543 1.00 90.44 339 ARG A CA 1
ATOM 2732 C C . ARG A 1 339 ? -1.359 -19.457 -17.408 1.00 90.44 339 ARG A C 1
ATOM 2734 O O . ARG A 1 339 ? -1.902 -19.989 -16.457 1.00 90.44 339 ARG A O 1
ATOM 2741 N N . CYS A 1 340 ? -2.011 -18.784 -18.345 1.00 92.50 340 CYS A N 1
ATOM 2742 C CA . CYS A 1 340 ? -3.463 -18.755 -18.359 1.00 92.50 340 CYS A CA 1
ATOM 2743 C C . CYS A 1 340 ? -4.011 -20.099 -18.848 1.00 92.50 340 CYS A C 1
ATOM 2745 O O . CYS A 1 340 ? -3.661 -20.522 -19.946 1.00 92.50 340 CYS A O 1
ATOM 2747 N N . ASP A 1 341 ? -4.920 -20.716 -18.104 1.00 94.25 341 ASP A N 1
ATOM 2748 C CA . ASP A 1 341 ? -5.543 -21.992 -18.469 1.00 94.25 341 ASP A CA 1
ATOM 2749 C C . ASP A 1 341 ? -6.525 -21.895 -19.649 1.00 94.25 341 ASP A C 1
ATOM 2751 O O . ASP A 1 341 ? -6.877 -22.911 -20.239 1.00 94.25 341 ASP A O 1
ATOM 2755 N N . ILE A 1 342 ? -6.944 -20.684 -20.036 1.00 93.38 342 ILE A N 1
ATOM 2756 C CA . ILE A 1 342 ? -7.818 -20.460 -21.201 1.00 93.38 342 ILE A CA 1
ATOM 2757 C C . ILE A 1 342 ? -6.996 -20.243 -22.477 1.00 93.38 342 ILE A C 1
ATOM 2759 O O . ILE A 1 342 ? -7.204 -20.923 -23.475 1.00 93.38 342 ILE A O 1
ATOM 2763 N N . CYS A 1 343 ? -6.058 -19.287 -22.475 1.00 93.06 343 CYS A N 1
ATOM 2764 C CA . CYS A 1 343 ? -5.301 -18.933 -23.685 1.00 93.06 343 CYS A CA 1
ATOM 2765 C C . CYS A 1 343 ? -3.879 -19.504 -23.744 1.00 93.06 343 CYS A C 1
ATOM 2767 O O . CYS A 1 343 ? -3.176 -19.262 -24.723 1.00 93.06 343 CYS A O 1
ATOM 2769 N N . THR A 1 344 ? -3.420 -20.221 -22.713 1.00 92.44 344 THR A N 1
ATOM 2770 C CA . THR A 1 344 ? -2.091 -20.870 -22.579 1.00 92.44 344 THR A CA 1
ATOM 2771 C C . THR A 1 344 ? -0.868 -19.937 -22.562 1.00 92.44 344 THR A C 1
ATOM 2773 O O . THR A 1 344 ? 0.265 -20.368 -22.301 1.00 92.44 344 THR A O 1
ATOM 2776 N N . ARG A 1 345 ? -1.077 -18.633 -22.788 1.00 89.06 345 ARG A N 1
ATOM 2777 C CA . ARG A 1 345 ? -0.031 -17.605 -22.740 1.00 89.06 345 ARG A CA 1
ATOM 2778 C C . ARG A 1 345 ? 0.497 -17.435 -21.316 1.00 89.06 345 ARG A C 1
ATOM 2780 O O . ARG A 1 345 ? -0.243 -17.575 -20.342 1.00 89.06 345 ARG A O 1
ATOM 2787 N N . ALA A 1 346 ? 1.786 -17.125 -21.211 1.00 86.12 346 ALA A N 1
ATOM 2788 C CA . ALA A 1 346 ? 2.438 -16.820 -19.944 1.00 86.12 346 ALA A CA 1
ATOM 2789 C C . ALA A 1 346 ? 2.351 -15.319 -19.637 1.00 86.12 346 ALA A C 1
ATOM 2791 O O . ALA A 1 346 ? 2.583 -14.493 -20.521 1.00 86.12 346 ALA A O 1
ATOM 2792 N N . TYR A 1 347 ? 2.064 -14.983 -18.383 1.00 81.44 347 TYR A N 1
ATOM 2793 C CA . TYR A 1 347 ? 1.902 -13.611 -17.917 1.00 81.44 347 TYR A CA 1
ATOM 2794 C C . TYR A 1 347 ? 2.760 -13.354 -16.679 1.00 81.44 347 TYR A C 1
ATOM 2796 O O . TYR A 1 347 ? 2.797 -14.156 -15.747 1.00 81.44 347 TYR A O 1
ATOM 2804 N N . GLN A 1 348 ? 3.419 -12.198 -16.673 1.00 78.56 348 GLN A N 1
ATOM 2805 C CA . GLN A 1 348 ? 4.034 -11.584 -15.499 1.00 78.56 348 GLN A CA 1
ATOM 2806 C C . GLN A 1 348 ? 3.236 -10.305 -15.224 1.00 78.56 348 GLN A C 1
ATOM 2808 O O . GLN A 1 348 ? 3.620 -9.216 -15.643 1.00 78.56 348 GLN A O 1
ATOM 2813 N N . GLY A 1 349 ? 2.048 -10.484 -14.645 1.00 76.38 349 GLY A N 1
ATOM 2814 C CA . GLY A 1 349 ? 1.017 -9.452 -14.531 1.00 76.38 349 GLY A CA 1
ATOM 2815 C C . GLY A 1 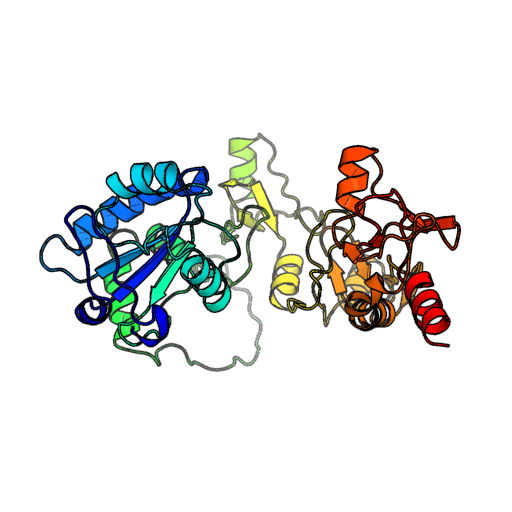349 ? 0.832 -8.932 -13.108 1.00 76.38 349 GLY A C 1
ATOM 2816 O O . GLY A 1 349 ? 1.515 -9.350 -12.178 1.00 76.38 349 GLY A O 1
ATOM 2817 N N . SER A 1 350 ? -0.118 -8.014 -12.942 1.00 81.12 350 SER A N 1
ATOM 2818 C CA . SER A 1 350 ? -0.480 -7.424 -11.647 1.00 81.12 350 SER A CA 1
ATOM 2819 C C . SER A 1 350 ? -1.381 -8.317 -10.782 1.00 81.12 350 SER A C 1
ATOM 2821 O O . SER A 1 350 ? -2.215 -7.805 -10.039 1.00 81.12 350 SER A O 1
ATOM 2823 N N . GLY A 1 351 ? -1.284 -9.635 -10.968 1.00 87.25 351 GLY A N 1
ATOM 2824 C CA . GLY A 1 351 ? -2.222 -10.636 -10.460 1.00 87.25 351 GLY A CA 1
ATOM 2825 C C . GLY A 1 351 ? -2.864 -11.491 -11.556 1.00 87.25 351 GLY A C 1
ATOM 2826 O O . GLY A 1 351 ? -2.549 -11.373 -12.751 1.00 87.25 351 GLY A O 1
ATOM 2827 N N . SER A 1 352 ? -3.772 -12.367 -11.133 1.00 90.81 352 SER A N 1
ATOM 2828 C CA . SER A 1 352 ? -4.644 -13.156 -12.009 1.00 90.81 352 SER A CA 1
ATOM 2829 C C . SER A 1 352 ? -6.000 -13.419 -11.345 1.00 90.81 352 SER A C 1
ATOM 2831 O O . SER A 1 352 ? -6.194 -13.144 -10.160 1.00 90.81 352 SER A O 1
ATOM 2833 N N . PHE A 1 353 ? -6.932 -13.965 -12.124 1.00 92.75 353 PHE A N 1
ATOM 2834 C CA . PHE A 1 353 ? -8.151 -14.577 -11.613 1.00 92.75 353 PHE A CA 1
ATOM 2835 C C . PHE A 1 353 ? -7.889 -16.061 -11.399 1.00 92.75 353 PHE A C 1
ATOM 2837 O O . PHE A 1 353 ? -7.777 -16.793 -12.379 1.00 92.75 353 PHE A O 1
ATOM 2844 N N . ASN A 1 354 ? -7.778 -16.521 -10.158 1.00 92.69 354 ASN A N 1
ATOM 2845 C CA . ASN A 1 354 ? -7.441 -17.914 -9.886 1.00 92.69 354 ASN A CA 1
ATOM 2846 C C . ASN A 1 354 ? -8.496 -18.624 -9.048 1.00 92.69 354 ASN A C 1
ATOM 2848 O O . ASN A 1 354 ? -9.240 -18.024 -8.276 1.00 92.69 354 ASN A O 1
ATOM 2852 N N . CYS A 1 355 ? -8.506 -19.944 -9.167 1.00 92.94 355 CYS A N 1
ATOM 2853 C CA . CYS A 1 355 ? -9.143 -20.818 -8.199 1.00 92.94 355 CYS A CA 1
ATOM 2854 C C . CYS A 1 355 ? -8.184 -21.022 -7.014 1.00 92.94 355 CYS A C 1
ATOM 2856 O O . CYS A 1 355 ? -7.002 -21.270 -7.225 1.00 92.94 355 CYS A O 1
ATOM 2858 N N . PHE A 1 356 ? -8.632 -20.928 -5.759 1.00 82.94 356 PHE A N 1
ATOM 2859 C CA . PHE A 1 356 ? -7.743 -21.232 -4.620 1.00 82.94 356 PHE A CA 1
ATOM 2860 C C . PHE A 1 356 ? -7.540 -22.733 -4.399 1.00 82.94 356 PHE A C 1
ATOM 2862 O O . PHE A 1 356 ? -6.502 -23.148 -3.889 1.00 82.94 356 PHE A O 1
ATOM 2869 N N . THR A 1 357 ? -8.513 -23.540 -4.818 1.00 85.19 357 THR A N 1
ATOM 2870 C CA . THR A 1 357 ? -8.509 -24.999 -4.658 1.00 85.19 357 THR A CA 1
ATOM 2871 C C . THR A 1 357 ? -7.762 -25.710 -5.787 1.00 85.19 357 THR A C 1
ATOM 2873 O O . THR A 1 357 ? -7.359 -26.861 -5.651 1.00 85.19 357 THR A O 1
ATOM 2876 N N . CYS A 1 358 ? -7.616 -25.063 -6.942 1.00 87.25 358 CYS A N 1
ATOM 2877 C CA . CYS A 1 358 ? -6.999 -25.631 -8.138 1.00 87.25 358 CYS A CA 1
ATOM 2878 C C . CYS A 1 358 ? -5.901 -24.701 -8.638 1.00 87.25 358 CYS A C 1
ATOM 2880 O O . CYS A 1 358 ? -6.029 -23.490 -8.534 1.00 87.25 358 CYS A O 1
ATOM 2882 N N . THR A 1 359 ? -4.862 -25.244 -9.262 1.00 84.88 359 THR A N 1
ATOM 2883 C CA . THR A 1 359 ? -3.897 -24.454 -10.040 1.00 84.88 359 THR A CA 1
ATOM 2884 C C . THR A 1 359 ? -4.530 -24.069 -11.378 1.00 84.88 359 THR A C 1
ATOM 2886 O O . THR A 1 359 ? -4.170 -24.625 -12.410 1.00 84.88 359 THR A O 1
ATOM 2889 N N . TYR A 1 360 ? -5.562 -23.225 -11.321 1.00 92.69 360 TYR A N 1
ATOM 2890 C CA . TYR A 1 360 ? -6.305 -22.741 -12.479 1.00 92.69 360 TYR A CA 1
ATOM 2891 C C . TYR A 1 360 ? -6.309 -21.217 -12.452 1.00 92.69 360 TYR A C 1
ATOM 2893 O O . TYR A 1 360 ? -6.984 -20.619 -11.610 1.00 92.69 360 TYR A O 1
ATOM 2901 N N . ASP A 1 361 ? -5.549 -20.618 -13.360 1.00 93.69 361 ASP A N 1
ATOM 2902 C CA . ASP A 1 361 ? -5.280 -19.194 -13.458 1.00 93.69 361 ASP A CA 1
ATOM 2903 C C . ASP A 1 361 ? -5.808 -18.635 -14.781 1.00 93.69 361 ASP A C 1
ATOM 2905 O O . ASP A 1 361 ? -5.529 -19.119 -15.878 1.00 93.69 361 ASP A O 1
ATOM 2909 N N . VAL A 1 362 ? -6.537 -17.533 -14.704 1.00 93.50 362 VAL A N 1
ATOM 2910 C CA . VAL A 1 362 ? -7.121 -16.855 -15.855 1.00 93.50 362 VAL A CA 1
ATOM 2911 C C . VAL A 1 362 ? -6.567 -15.440 -15.937 1.00 93.50 362 VAL A C 1
ATOM 2913 O O . VAL A 1 362 ? -6.547 -14.688 -14.961 1.00 93.50 362 VAL A O 1
ATOM 2916 N N . CYS A 1 363 ? -6.076 -15.071 -17.122 1.00 91.06 363 CYS A N 1
ATOM 2917 C CA . CYS A 1 363 ? -5.554 -13.732 -17.356 1.00 91.06 363 CYS A CA 1
ATOM 2918 C C . CYS A 1 363 ? -6.680 -12.698 -17.478 1.00 91.06 363 CYS A C 1
ATOM 2920 O O . CYS A 1 363 ? -7.842 -13.015 -17.741 1.00 91.06 363 CYS A O 1
ATOM 2922 N N . ILE A 1 364 ? -6.298 -11.428 -17.352 1.00 89.44 364 ILE A N 1
ATOM 2923 C CA . ILE A 1 364 ? -7.213 -10.280 -17.379 1.00 89.44 364 ILE A CA 1
ATOM 2924 C C . ILE A 1 364 ? -8.004 -10.196 -18.690 1.00 89.44 364 ILE A C 1
ATOM 2926 O O . ILE A 1 364 ? -9.140 -9.743 -18.691 1.00 89.44 364 ILE A O 1
ATOM 2930 N N . GLN A 1 365 ? -7.449 -10.633 -19.820 1.00 87.31 365 GLN A N 1
ATOM 2931 C CA . GLN A 1 365 ? -8.182 -10.594 -21.088 1.00 87.31 365 GLN A CA 1
ATOM 2932 C C . GLN A 1 365 ? -9.210 -11.725 -21.171 1.00 87.31 365 GLN A C 1
ATOM 2934 O O . GLN A 1 365 ? -10.336 -11.505 -21.604 1.00 87.31 365 GLN A O 1
ATOM 2939 N N . CYS A 1 366 ? -8.848 -12.926 -20.718 1.00 92.44 366 CYS A N 1
ATOM 2940 C CA . CYS A 1 366 ? -9.728 -14.086 -20.795 1.00 92.44 366 CYS A CA 1
ATOM 2941 C C . CYS A 1 366 ? -10.913 -14.003 -19.827 1.00 92.44 366 CYS A C 1
ATOM 2943 O O . CYS A 1 366 ? -11.982 -14.499 -20.176 1.00 92.44 366 CYS A O 1
ATOM 2945 N N . ILE A 1 367 ? -10.773 -13.348 -18.665 1.00 92.62 367 ILE A N 1
ATOM 2946 C CA . ILE A 1 367 ? -11.899 -13.220 -17.726 1.00 92.62 367 ILE A CA 1
ATOM 2947 C C . ILE A 1 367 ? -13.062 -12.428 -18.332 1.00 92.62 367 ILE A C 1
ATOM 2949 O O . ILE A 1 367 ? -14.214 -12.803 -18.148 1.00 92.62 367 ILE A O 1
ATOM 2953 N N . ALA A 1 368 ? -12.766 -11.362 -19.086 1.00 89.06 368 ALA A N 1
ATOM 2954 C CA . ALA A 1 368 ? -13.785 -10.491 -19.662 1.00 89.06 368 ALA A CA 1
ATOM 2955 C C . ALA A 1 368 ? -14.666 -11.274 -20.642 1.00 89.06 368 ALA A C 1
ATOM 2957 O O . ALA A 1 368 ? -15.891 -11.227 -20.555 1.00 89.06 368 ALA A O 1
ATOM 2958 N N . HIS A 1 369 ? -14.030 -12.061 -21.514 1.00 90.62 369 HIS A N 1
ATOM 2959 C CA . HIS A 1 369 ? -14.724 -12.951 -22.441 1.00 90.62 369 HIS A CA 1
ATOM 2960 C C . HIS A 1 369 ? -15.508 -14.047 -21.710 1.00 90.62 369 HIS A C 1
ATOM 2962 O O . HIS A 1 369 ? -16.663 -14.298 -22.046 1.00 90.62 369 HIS A O 1
ATOM 2968 N N . ALA A 1 370 ? -14.908 -14.669 -20.691 1.00 90.94 370 ALA A N 1
ATOM 2969 C CA . ALA A 1 370 ? -15.543 -15.745 -19.938 1.00 90.94 370 ALA A CA 1
ATOM 2970 C C . ALA A 1 370 ? -16.813 -15.267 -19.210 1.00 90.94 370 ALA A C 1
ATOM 2972 O O . ALA A 1 370 ? -17.867 -15.880 -19.359 1.00 90.94 370 ALA A O 1
ATOM 2973 N N . VAL A 1 371 ? -16.757 -14.133 -18.504 1.00 89.12 371 VAL A N 1
ATOM 2974 C CA . VAL A 1 371 ? -17.923 -13.573 -17.797 1.00 89.12 371 VAL A CA 1
ATOM 2975 C C . VAL A 1 371 ? -19.046 -13.219 -18.775 1.00 89.12 371 VAL A C 1
ATOM 2977 O O . VAL A 1 371 ? -20.203 -13.553 -18.524 1.00 89.12 371 VAL A O 1
ATOM 2980 N N . GLN A 1 372 ? -18.721 -12.596 -19.911 1.00 86.31 372 GLN A N 1
ATOM 2981 C CA . GLN A 1 372 ? -19.713 -12.254 -20.937 1.00 86.31 372 GLN A CA 1
ATOM 2982 C C . GLN A 1 372 ? -20.389 -13.499 -21.527 1.00 86.31 372 GLN A C 1
ATOM 2984 O O . GLN A 1 372 ? -21.589 -13.477 -21.777 1.00 86.31 372 GLN A O 1
ATOM 2989 N N . SER A 1 373 ? -19.651 -14.601 -21.693 1.00 81.75 373 SER A N 1
ATOM 2990 C CA . SER A 1 373 ? -20.211 -15.864 -22.192 1.00 81.75 373 SER A CA 1
ATOM 2991 C C . SER A 1 373 ? -21.087 -16.610 -21.178 1.00 81.75 373 SER A C 1
ATOM 2993 O O . SER A 1 373 ? -21.956 -17.369 -21.583 1.00 81.75 373 SER A O 1
ATOM 2995 N N . THR A 1 374 ? -20.895 -16.379 -19.875 1.00 70.44 374 THR A N 1
ATOM 2996 C CA . THR A 1 374 ? -21.688 -17.013 -18.798 1.00 70.44 374 THR A CA 1
ATOM 2997 C C . THR A 1 374 ? -23.027 -16.319 -18.522 1.00 70.44 374 THR A C 1
ATOM 2999 O O . THR A 1 374 ? -23.803 -16.798 -17.701 1.00 70.44 374 THR A O 1
ATOM 3002 N N . GLY A 1 375 ? -23.275 -15.163 -19.150 1.00 57.28 375 GLY A N 1
ATOM 3003 C CA . GLY A 1 375 ? -24.493 -14.365 -18.974 1.00 57.28 375 GLY A CA 1
ATOM 3004 C C . GLY A 1 375 ? -25.585 -14.598 -20.023 1.00 57.28 375 GLY A C 1
ATOM 3005 O O . GLY A 1 375 ? -26.605 -13.917 -19.942 1.00 57.28 375 GLY A O 1
ATOM 3006 N N . ASN A 1 376 ? -25.364 -15.505 -20.981 1.00 41.97 376 ASN A N 1
ATOM 3007 C CA . ASN A 1 376 ? -26.329 -15.899 -22.013 1.00 41.97 376 ASN A CA 1
ATOM 3008 C C . ASN A 1 376 ? -26.940 -17.265 -21.722 1.00 41.97 376 ASN A C 1
ATOM 3010 O O . ASN A 1 376 ? -26.165 -18.177 -21.354 1.00 41.97 376 ASN A O 1
#

Foldseek 3Di:
DCVQQPQAWWAFPVGTHGLLCQQVALKEKEWEAFLVDPVRVVQQVLVQVLCCLVPVPHRRYAYEYQYPYPDQVRVVVVRNVHRHIYGHPVPNVSSVVSCVVLVPPDPRWIWMAGSVGHTLDRHLSVLCVPVPNCSSVVSSVSSVDPPPDDDDDDDDDDDDDDDDDDFDPFQPPCADPVRHTFTKDQAQLVVCCVPPVGSWQAALQQRDTDDGIFRADSVVRHGHHPVRSVQSNQWAQDPQPQQAALQSHGWTWGQCQQVVCCVPPVGSWAQAQQPRDIDHGIFTARSNVRHTHDPVLVVLCNVQQVVQQLFADPVRGGWHWDQNQLVVCCVVPVGSWAAAPPPRDIGRHSTFTDGPVDSHTHGSVRSVVRSVVSVD

Organism: NCBI:txid5963

Sequence (376 aa):
MQEVFGDENLITNTGELKVADLSKNKVIGLYFTAHWCPPCRTFTPRLIQLYKNANSRSKVIEIVFISFDRDSETMNNYFEEMPWAAVPYSNKALCENLGDVFGVTGIPALIIIKSNGQVISRDGRSDVHSKNSEVVDYWIKKAENPNADEEPESQSLDTEVEESTFARDPIEGLVCDKNHYLIWQGDVGKFYNETSGNPGIKCDFCKASLRRSSWHCRECRFDLCKDCRDWLVDSKKFNNLHLRCWASHYLLMSERLKEFYYKKFGVDKYTCRSCNNVQTGTNLHCRRCFFDVCQNCQNTIITYAPLANRVLCGKGHGLVWTPDLCMKYQTTYGAPKYRCDICTRAYQGSGSFNCFTCTYDVCIQCIAHAVQSTGN